Protein AF-A0A2S2Q8S8-F1 (afdb_monomer)

Mean predicted aligned error: 10.32 Å

Secondary structure (DSSP, 8-state):
---S-SS-HHHHHHHHH-S---TTTTSTTT-TTS---GGGGTT----STTTTTSTTSTT-HHHHHHHHHHHT-S-----HHHHHHHHTSGGGTT--GGG-EEEPTTS-EEEGGGTTTSSS---PPP-----TTS-HHHHHHHHHHHHHHHHHH-SPPPPS----------------------------TT--TT--TTT-S-S-SSS-TT-----PPPGGG-SHHHHHTTHHHHHHHHT--S--EEEEEESSHHHHHHHHHHHHHHHHTT-SSEEEEEE-SSHHHHHHHHHTTS-SEE---HHHHHHIIIII----------SSSSS---------TT-TT--GGG--

Radius of gyration: 32.97 Å; Cα contacts (8 Å, |Δi|>4): 374; chains: 1; bounding box: 65×46×123 Å

InterPro domains:
  IPR001156 Transferrin-like domain [PF00405] (14-160)
  IPR001156 Transferrin-like domain [PF00405] (248-338)
  IPR001156 Transferrin-like domain [PR00422] (277-295)
  IPR001156 Transferrin-like domain [PR00422] (295-309)
  IPR001156 Transferrin-like domain [PR00422] (327-339)
  IPR001156 Transferrin-like domain [PS51408] (1-233)
  IPR001156 Transferrin-like domain [PS51408] (246-348)
  IPR001156 Transferrin-like domain [SM00094] (1-243)

Solvent-accessible surface area (backbone atoms only — not comparable to full-atom values): 22059 Å² total; per-residue (Å²): 131,84,78,76,35,44,80,37,53,59,55,28,46,34,73,71,68,37,72,30,63,45,56,48,55,77,38,56,94,64,20,77,82,70,75,65,73,66,38,31,37,59,68,30,68,37,85,51,88,90,26,46,26,25,86,74,14,70,40,32,64,66,70,12,33,51,50,35,35,76,75,76,40,95,70,61,94,66,58,80,63,54,59,60,53,45,57,70,32,82,92,35,70,87,56,53,72,90,78,48,67,35,74,26,89,88,73,50,76,41,57,63,90,45,44,89,81,41,50,95,69,90,73,78,76,91,77,93,84,79,68,86,87,56,53,70,70,57,52,52,51,50,45,54,50,53,46,50,49,38,73,75,23,42,61,74,80,78,73,95,76,80,84,83,79,90,81,81,86,85,87,90,83,89,81,90,80,91,80,82,84,78,87,75,68,87,68,72,91,81,62,41,61,35,54,26,76,89,80,42,98,55,76,45,57,98,39,50,46,85,52,81,74,79,79,82,73,58,78,92,42,75,40,71,68,58,59,46,43,73,57,48,57,55,59,51,54,64,56,52,49,95,54,63,60,44,26,41,32,29,59,46,72,70,50,46,54,51,45,53,54,50,35,52,57,41,53,75,70,66,45,69,40,45,61,45,76,37,84,27,86,36,69,68,47,33,46,52,26,35,68,70,66,74,20,68,44,68,88,69,53,77,70,52,47,54,49,31,41,73,78,55,74,48,77,92,85,79,78,74,72,61,97,49,100,54,72,58,82,84,90,80,88,86,77,60,85,93,46,86,79,74,45,84,94,70,75,122

Foldseek 3Di:
DDQPDLLQLLQSVCVPPFAAQDAPCQPCVRCVVSPRDCSNQRLFDDPDPPQGSYCNTCLHDQLSQVVCCVPPDVDGDHDLVSVVVQCPAPVPVVDDQVNDWAQAPVRDIHGSVCCVVGDPDDFFDDDDDDDPPDDPVVLVVVLVVQQVCCVVAQDDDPDPDDDDDDDDDDDDDDDDDDDDDDDPDPPPPPHHPLDDVVPDSDAQPVHHNPDNGDDDDDPVCNDPCSSRPCVVVVVVVSSDDPAQEAEEEDQDPVVQVVQVVVLVVCVVSVDPNRYHYDHANDLVSVLVCCLVVVHVDYDDDPVSQVVSCPPRVDDDDDADCDPDPDRDDDDDDDDDPVDPPDDPVPPD

Organism: NCBI:txid143950

Structure (mmCIF, N/CA/C/O backbone):
data_AF-A0A2S2Q8S8-F1
#
_entry.id   AF-A0A2S2Q8S8-F1
#
loop_
_atom_site.group_PDB
_atom_site.id
_atom_site.type_symbol
_atom_site.label_atom_id
_atom_site.label_alt_id
_atom_site.label_comp_id
_atom_site.label_asym_id
_atom_site.label_entity_id
_atom_site.label_seq_id
_atom_site.pdbx_PDB_ins_code
_atom_site.Cartn_x
_atom_site.Cartn_y
_atom_site.Cartn_z
_atom_site.occupancy
_atom_site.B_iso_or_equiv
_atom_site.auth_seq_id
_atom_site.auth_comp_id
_atom_site.auth_asym_id
_atom_site.auth_atom_id
_atom_site.pdbx_PDB_model_num
ATOM 1 N N . MET A 1 1 ? -3.976 -16.610 -2.896 1.00 61.34 1 MET A N 1
ATOM 2 C CA . MET A 1 1 ? -4.466 -15.347 -3.485 1.00 61.34 1 MET A CA 1
ATOM 3 C C . MET A 1 1 ? -3.501 -14.971 -4.592 1.00 61.34 1 MET A C 1
ATOM 5 O O . MET A 1 1 ? -2.303 -15.014 -4.339 1.00 61.34 1 MET A O 1
ATOM 9 N N . ASN A 1 2 ? -3.988 -14.678 -5.797 1.00 71.44 2 ASN A N 1
ATOM 10 C CA . ASN A 1 2 ? -3.124 -14.161 -6.857 1.00 71.44 2 ASN A CA 1
ATOM 11 C C . ASN A 1 2 ? -2.807 -12.700 -6.527 1.00 71.44 2 ASN A C 1
ATOM 13 O O . ASN A 1 2 ? -3.727 -11.905 -6.345 1.00 71.44 2 ASN A O 1
ATOM 17 N N . ILE A 1 3 ? -1.526 -12.366 -6.391 1.00 76.62 3 ILE A N 1
ATOM 18 C CA . ILE A 1 3 ? -1.092 -10.979 -6.207 1.00 76.62 3 ILE A CA 1
ATOM 19 C C . ILE A 1 3 ? -1.143 -10.325 -7.587 1.00 76.62 3 ILE A C 1
ATOM 21 O O . ILE A 1 3 ? -0.371 -10.705 -8.463 1.00 76.62 3 ILE A O 1
ATOM 25 N N . PHE A 1 4 ? -2.083 -9.401 -7.787 1.00 77.62 4 PHE A N 1
ATOM 26 C CA . PHE A 1 4 ? -2.257 -8.704 -9.065 1.00 77.62 4 PHE A CA 1
ATOM 27 C C . PHE A 1 4 ? -1.185 -7.629 -9.258 1.00 77.62 4 PHE A C 1
ATOM 29 O O . PHE A 1 4 ? -0.585 -7.517 -10.320 1.00 77.62 4 PHE A O 1
ATOM 36 N N . ASP A 1 5 ? -0.916 -6.873 -8.196 1.00 81.31 5 ASP A N 1
ATOM 37 C CA . ASP A 1 5 ? 0.113 -5.844 -8.151 1.00 81.31 5 ASP A CA 1
ATOM 38 C C . ASP A 1 5 ? 0.723 -5.822 -6.745 1.00 81.31 5 ASP A C 1
ATOM 40 O O . ASP A 1 5 ? 0.057 -5.482 -5.761 1.00 81.31 5 ASP A O 1
ATOM 44 N N . CYS A 1 6 ? 1.989 -6.224 -6.638 1.00 85.56 6 CYS A N 1
ATOM 45 C CA . CYS A 1 6 ? 2.701 -6.266 -5.362 1.00 85.56 6 CYS A CA 1
ATOM 46 C C . CYS A 1 6 ? 3.174 -4.872 -4.904 1.00 85.56 6 CYS A C 1
ATOM 48 O O . CYS A 1 6 ? 3.378 -4.657 -3.709 1.00 85.56 6 CYS A O 1
ATOM 50 N N . ASN A 1 7 ? 3.280 -3.907 -5.828 1.00 84.75 7 ASN A N 1
ATOM 51 C CA . ASN A 1 7 ? 3.529 -2.500 -5.515 1.00 84.75 7 ASN A CA 1
ATOM 52 C C . ASN A 1 7 ? 2.244 -1.778 -5.090 1.00 84.75 7 ASN A C 1
ATOM 54 O O . ASN A 1 7 ? 2.304 -0.740 -4.429 1.00 84.75 7 ASN A O 1
ATOM 58 N N . ASN A 1 8 ? 1.079 -2.345 -5.413 1.00 86.44 8 ASN A N 1
ATOM 59 C CA . ASN A 1 8 ? -0.220 -1.775 -5.090 1.00 86.44 8 ASN A CA 1
ATOM 60 C C . ASN A 1 8 ? -1.196 -2.818 -4.515 1.00 86.44 8 ASN A C 1
ATOM 62 O O . ASN A 1 8 ? -2.079 -3.364 -5.183 1.00 86.44 8 ASN A O 1
ATOM 66 N N . HIS A 1 9 ? -1.078 -3.044 -3.206 1.00 86.31 9 HIS A N 1
ATOM 67 C CA . HIS A 1 9 ? -1.977 -3.923 -2.454 1.00 86.31 9 HIS A CA 1
ATOM 68 C C . HIS A 1 9 ? -3.457 -3.500 -2.533 1.00 86.31 9 HIS A C 1
ATOM 70 O O . HIS A 1 9 ? -4.335 -4.354 -2.406 1.00 86.31 9 HIS A O 1
ATOM 76 N N . VAL A 1 10 ? -3.758 -2.218 -2.778 1.00 89.75 10 VAL A N 1
ATOM 77 C CA . VAL A 1 10 ? -5.138 -1.733 -2.945 1.00 89.75 10 VAL A CA 1
ATOM 78 C C . VAL A 1 10 ? -5.736 -2.271 -4.243 1.00 89.75 10 VAL A C 1
ATOM 80 O O . VAL A 1 10 ? -6.829 -2.829 -4.202 1.00 89.75 10 VAL A O 1
ATOM 83 N N . LYS A 1 11 ? -5.003 -2.224 -5.364 1.00 88.81 11 LYS A N 1
ATOM 84 C CA . LYS A 1 11 ? -5.421 -2.871 -6.623 1.00 88.81 11 LYS A CA 1
ATOM 85 C C . LYS A 1 11 ? -5.627 -4.371 -6.462 1.00 88.81 11 LYS A C 1
ATOM 87 O O . LYS A 1 11 ? -6.659 -4.895 -6.865 1.00 88.81 11 LYS A O 1
ATOM 92 N N . THR A 1 12 ? -4.698 -5.055 -5.797 1.00 88.75 12 THR A N 1
ATOM 93 C CA . THR A 1 12 ? -4.856 -6.489 -5.501 1.00 88.75 12 THR A CA 1
ATOM 94 C C . THR A 1 12 ? -6.119 -6.768 -4.670 1.00 88.75 12 THR A C 1
ATOM 96 O O . THR A 1 12 ? -6.813 -7.756 -4.903 1.00 88.75 12 THR A O 1
ATOM 99 N N . THR A 1 13 ? -6.461 -5.879 -3.733 1.00 91.00 13 THR A N 1
ATOM 100 C CA . THR A 1 13 ? -7.683 -5.981 -2.916 1.00 91.00 13 THR A CA 1
ATOM 101 C C . THR A 1 13 ? -8.947 -5.722 -3.745 1.00 91.00 13 THR A C 1
ATOM 103 O O . THR A 1 13 ? -9.921 -6.461 -3.598 1.00 91.00 13 THR A O 1
ATOM 106 N N . ILE A 1 14 ? -8.922 -4.727 -4.644 1.00 91.81 14 ILE A N 1
ATOM 107 C CA . ILE A 1 14 ? -10.004 -4.427 -5.600 1.00 91.81 14 ILE A CA 1
ATOM 108 C C . ILE A 1 14 ? -10.335 -5.659 -6.442 1.00 91.81 14 ILE A C 1
ATOM 110 O O . ILE A 1 14 ? -11.505 -6.012 -6.577 1.00 91.81 14 ILE A O 1
ATOM 114 N N . GLU A 1 15 ? -9.317 -6.321 -6.990 1.00 91.06 15 GLU A N 1
ATOM 115 C CA . GLU A 1 15 ? -9.524 -7.480 -7.861 1.00 91.06 15 GLU A CA 1
ATOM 116 C C . GLU A 1 15 ? -10.051 -8.703 -7.111 1.00 91.06 15 GLU A C 1
ATOM 118 O O . GLU A 1 15 ? -10.809 -9.491 -7.671 1.00 91.06 15 GLU A O 1
ATOM 123 N N . PHE A 1 16 ? -9.701 -8.853 -5.832 1.00 91.56 16 PHE A N 1
ATOM 124 C CA . PHE A 1 16 ? -10.157 -9.988 -5.037 1.00 91.56 16 PHE A CA 1
ATOM 125 C C . PHE A 1 16 ? -11.589 -9.831 -4.514 1.00 91.56 16 PHE A C 1
ATOM 127 O O . PHE A 1 16 ? -12.391 -10.750 -4.659 1.00 91.56 16 PHE A O 1
ATOM 134 N N . PHE A 1 17 ? -11.913 -8.694 -3.888 1.00 92.81 17 PHE A N 1
ATOM 135 C CA . PHE A 1 17 ? -13.223 -8.487 -3.256 1.00 92.81 17 PHE A CA 1
ATOM 136 C C . PHE A 1 17 ? -14.251 -7.840 -4.187 1.00 92.81 17 PHE A C 1
ATOM 138 O O . PHE A 1 17 ? -15.453 -8.008 -3.996 1.00 92.81 17 PHE A O 1
ATOM 145 N N . GLY A 1 18 ? -13.806 -7.098 -5.201 1.00 91.88 18 GLY A N 1
ATOM 146 C CA . GLY A 1 18 ? -14.690 -6.319 -6.055 1.00 91.88 18 GLY A CA 1
ATOM 147 C C . GLY A 1 18 ? -15.318 -5.122 -5.325 1.00 91.88 18 GLY A C 1
ATOM 148 O O . GLY A 1 18 ? -14.601 -4.388 -4.640 1.00 91.88 18 GLY A O 1
ATOM 149 N N . PRO A 1 19 ? -16.625 -4.845 -5.516 1.00 95.56 19 PRO A N 1
ATOM 150 C CA . PRO A 1 19 ? -17.316 -3.765 -4.813 1.00 95.56 19 PRO A CA 1
ATOM 151 C C . PRO A 1 19 ? -17.206 -3.923 -3.293 1.00 95.56 19 PRO A C 1
ATOM 153 O O . PRO A 1 19 ? -17.582 -4.947 -2.733 1.00 95.56 19 PRO A O 1
ATOM 156 N N . SER A 1 20 ? -16.677 -2.916 -2.604 1.00 97.44 20 SER A N 1
ATOM 157 C CA . SER A 1 20 ? -16.486 -2.948 -1.146 1.00 97.44 20 SER A CA 1
ATOM 158 C C . SER A 1 20 ? -16.609 -1.549 -0.539 1.00 97.44 20 SER A C 1
ATOM 160 O O . SER A 1 20 ? -16.825 -0.570 -1.262 1.00 97.44 20 SER A O 1
ATOM 162 N N . CYS A 1 21 ? -16.542 -1.469 0.793 1.00 97.75 21 CYS A N 1
ATOM 163 C CA . CYS A 1 21 ? -16.331 -0.216 1.508 1.00 97.75 21 CYS A CA 1
ATOM 164 C C . CYS A 1 21 ? -15.060 -0.310 2.358 1.00 97.75 21 CYS A C 1
ATOM 166 O O . CYS A 1 21 ? -15.084 -0.750 3.504 1.00 97.75 21 CYS A O 1
ATOM 168 N N . ALA A 1 22 ? -13.939 0.106 1.777 1.00 96.50 22 ALA A N 1
ATOM 169 C CA . ALA A 1 22 ? -12.685 0.359 2.462 1.00 96.50 22 ALA A CA 1
ATOM 170 C C . ALA A 1 22 ? -12.485 1.876 2.524 1.00 96.50 22 ALA A C 1
ATOM 172 O O . ALA A 1 22 ? -11.907 2.496 1.626 1.00 96.50 22 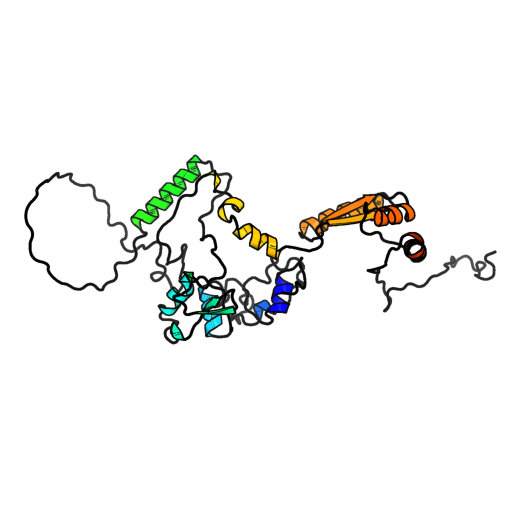ALA A O 1
ATOM 173 N N . VAL A 1 23 ? -13.019 2.477 3.586 1.00 96.50 23 VAL A N 1
ATOM 174 C CA . VAL A 1 23 ? -12.907 3.913 3.846 1.00 96.50 23 VAL A CA 1
ATOM 175 C C . VAL A 1 23 ? -11.441 4.357 3.794 1.00 96.50 23 VAL A C 1
ATOM 177 O O . VAL A 1 23 ? -10.555 3.674 4.305 1.00 96.50 23 VAL A O 1
ATOM 180 N N . ASN A 1 24 ? -11.195 5.522 3.190 1.00 94.81 24 ASN A N 1
ATOM 181 C CA . ASN A 1 24 ? -9.881 6.128 2.966 1.00 94.81 24 ASN A CA 1
ATOM 182 C C . ASN A 1 24 ? -8.966 5.389 1.967 1.00 94.81 24 ASN A C 1
ATOM 184 O O . ASN A 1 24 ? -7.805 5.775 1.823 1.00 94.81 24 ASN A O 1
ATOM 188 N N . SER A 1 25 ? -9.460 4.378 1.243 1.00 93.06 25 SER A N 1
ATOM 189 C CA . SER A 1 25 ? -8.668 3.637 0.240 1.00 93.06 25 SER A CA 1
ATOM 190 C C . SER A 1 25 ? -8.166 4.497 -0.929 1.00 93.06 25 SER A C 1
ATOM 192 O O . SER A 1 25 ? -7.160 4.155 -1.547 1.00 93.06 25 SER A O 1
ATOM 194 N N . LEU A 1 26 ? -8.823 5.629 -1.201 1.00 90.38 26 LEU A N 1
ATOM 195 C CA . LEU A 1 26 ? -8.453 6.569 -2.265 1.00 90.38 26 LEU A CA 1
ATOM 196 C C . LEU A 1 26 ? -7.549 7.723 -1.805 1.00 90.38 26 LEU A C 1
ATOM 198 O O . LEU A 1 26 ? -7.203 8.565 -2.627 1.00 90.38 26 LEU A O 1
ATOM 202 N N . LEU A 1 27 ? -7.160 7.793 -0.524 1.00 90.88 27 LEU A N 1
ATOM 203 C CA . LEU A 1 27 ? -6.203 8.813 -0.074 1.00 90.88 27 LEU A CA 1
ATOM 204 C C . LEU A 1 27 ? -4.852 8.627 -0.774 1.00 90.88 27 LEU A C 1
ATOM 206 O O . LEU A 1 27 ? -4.403 7.493 -0.915 1.00 90.88 27 LEU A O 1
ATOM 210 N N . ASP A 1 28 ? -4.145 9.721 -1.071 1.00 87.00 28 ASP A N 1
ATOM 211 C CA . ASP A 1 28 ? -2.825 9.718 -1.735 1.00 87.00 28 ASP A CA 1
ATOM 212 C C . ASP A 1 28 ? -1.820 8.750 -1.092 1.00 87.00 28 ASP A C 1
ATOM 214 O O . ASP A 1 28 ? -1.014 8.118 -1.766 1.00 87.00 28 ASP A O 1
ATOM 218 N N . LYS A 1 29 ? -1.901 8.564 0.231 1.00 84.69 29 LYS A N 1
ATOM 219 C CA . LYS A 1 29 ? -1.080 7.592 0.971 1.00 84.69 29 LYS A CA 1
ATOM 220 C C . LYS A 1 29 ? -1.233 6.150 0.457 1.00 84.69 29 LYS A C 1
ATOM 222 O O . LYS A 1 29 ? -0.287 5.371 0.545 1.00 84.69 29 LYS A O 1
ATOM 227 N N . TYR A 1 30 ? -2.430 5.786 0.010 1.00 85.00 30 TYR A N 1
ATOM 228 C CA . TYR A 1 30 ? -2.805 4.458 -0.484 1.00 85.00 30 TYR A CA 1
ATOM 229 C C . TYR A 1 30 ? -3.022 4.437 -2.005 1.00 85.00 30 TYR A C 1
ATOM 231 O O . TYR A 1 30 ? -3.076 3.360 -2.594 1.00 85.00 30 TYR A O 1
ATOM 239 N N . ASN A 1 31 ? -3.102 5.611 -2.634 1.00 86.88 31 ASN A N 1
ATOM 240 C CA . ASN A 1 31 ? -3.256 5.817 -4.069 1.00 86.88 31 ASN A CA 1
ATOM 241 C C . ASN A 1 31 ? -2.231 6.842 -4.610 1.00 86.88 31 ASN A C 1
ATOM 243 O O . ASN A 1 31 ? -2.628 7.861 -5.174 1.00 86.88 31 ASN A O 1
ATOM 247 N N . PRO A 1 32 ? -0.913 6.623 -4.432 1.00 80.94 32 PRO A N 1
ATOM 248 C CA . PRO A 1 32 ? 0.103 7.630 -4.758 1.00 80.94 32 PRO A CA 1
ATOM 249 C C . PRO A 1 32 ? 0.175 7.960 -6.254 1.00 80.94 32 PRO A C 1
ATOM 251 O O . PRO A 1 32 ? 0.542 9.073 -6.620 1.00 80.94 32 PRO A O 1
ATOM 254 N N . MET A 1 33 ? -0.194 7.006 -7.114 1.00 81.75 33 MET A N 1
ATOM 255 C CA . MET A 1 33 ? -0.230 7.178 -8.570 1.00 81.75 33 MET A CA 1
ATOM 256 C C . MET A 1 33 ? -1.581 7.702 -9.076 1.00 81.75 33 MET A C 1
ATOM 258 O O . MET A 1 33 ? -1.709 8.012 -10.256 1.00 81.75 33 MET A O 1
ATOM 262 N N . GLY A 1 34 ? -2.592 7.802 -8.206 1.00 85.81 34 GLY A N 1
ATOM 263 C CA . GLY A 1 34 ? -3.936 8.241 -8.586 1.00 85.81 34 GLY A CA 1
ATOM 264 C C . GLY A 1 34 ? -4.704 7.251 -9.470 1.00 85.81 34 GLY A C 1
ATOM 265 O O . GLY A 1 34 ? -5.735 7.619 -10.023 1.00 85.81 34 GLY A O 1
ATOM 266 N N . ASP A 1 35 ? -4.228 6.015 -9.615 1.00 87.44 35 ASP A N 1
ATOM 267 C CA . ASP A 1 35 ? -4.719 5.032 -10.585 1.00 87.44 35 ASP A CA 1
ATOM 268 C C . ASP A 1 35 ? -5.530 3.881 -9.961 1.00 87.44 35 ASP A C 1
ATOM 270 O O . ASP A 1 35 ? -5.957 2.960 -10.664 1.00 87.44 35 ASP A O 1
ATOM 274 N N . ASN A 1 36 ? -5.777 3.919 -8.648 1.00 89.81 36 ASN A N 1
ATOM 275 C CA . ASN A 1 36 ? -6.717 3.005 -8.004 1.00 89.81 36 ASN A CA 1
ATOM 276 C C . ASN A 1 36 ? -8.154 3.298 -8.449 1.00 89.81 36 ASN A C 1
ATOM 278 O O . ASN A 1 36 ? -8.627 4.432 -8.376 1.00 89.81 36 ASN A O 1
ATOM 282 N N . SER A 1 37 ? -8.880 2.244 -8.825 1.00 92.44 37 SER A N 1
ATOM 283 C CA . SER A 1 37 ? -10.326 2.311 -9.053 1.00 92.44 37 SER A CA 1
ATOM 284 C C . SER A 1 37 ? -11.092 2.573 -7.747 1.00 92.44 37 SER A C 1
ATOM 286 O O . SER A 1 37 ? -10.685 2.158 -6.662 1.00 92.44 37 SER A O 1
ATOM 288 N N . ASP A 1 38 ? -12.264 3.196 -7.859 1.00 93.06 38 ASP A N 1
ATOM 289 C CA . ASP A 1 38 ? -13.208 3.463 -6.771 1.00 93.06 38 ASP A CA 1
ATOM 290 C C . ASP A 1 38 ? -14.052 2.240 -6.347 1.00 93.06 38 ASP A C 1
ATOM 292 O O . ASP A 1 38 ? -14.970 2.364 -5.530 1.00 93.06 38 ASP A O 1
ATOM 296 N N . ARG A 1 39 ? -13.749 1.034 -6.848 1.00 95.75 39 ARG A N 1
ATOM 297 C CA . ARG A 1 39 ? -14.469 -0.209 -6.499 1.00 95.75 39 ARG A CA 1
ATOM 298 C C . ARG A 1 39 ? -14.506 -0.487 -4.992 1.00 95.75 39 ARG A C 1
ATOM 300 O O . ARG A 1 39 ? -15.546 -0.890 -4.472 1.00 95.75 39 ARG A O 1
ATOM 307 N N . LEU A 1 40 ? -13.437 -0.168 -4.259 1.00 95.88 40 LEU A N 1
ATOM 308 C CA . LEU A 1 40 ? -13.421 -0.267 -2.790 1.00 95.88 40 LEU A CA 1
ATOM 309 C C . LEU A 1 40 ? -14.233 0.815 -2.073 1.00 95.88 40 LEU A C 1
ATOM 311 O O . LEU A 1 40 ? -14.334 0.787 -0.854 1.00 95.88 40 LEU A O 1
ATOM 315 N N . CYS A 1 41 ? -14.810 1.763 -2.795 1.00 96.12 41 CYS A N 1
ATOM 316 C CA . CYS A 1 41 ? -15.689 2.792 -2.259 1.00 96.12 41 CYS A CA 1
ATOM 317 C C . CYS A 1 41 ? -17.136 2.613 -2.729 1.00 96.12 41 CYS A C 1
ATOM 319 O O . CYS A 1 41 ? -17.997 3.432 -2.406 1.00 96.12 41 CYS A O 1
ATOM 321 N N . THR A 1 42 ? -17.426 1.572 -3.515 1.00 96.31 42 THR A N 1
ATOM 322 C CA . THR A 1 42 ? -18.709 1.424 -4.209 1.00 96.31 42 THR A CA 1
ATOM 323 C C . THR A 1 42 ? -19.872 1.299 -3.233 1.00 96.31 42 THR A C 1
ATOM 325 O O . THR A 1 42 ? -20.834 2.063 -3.362 1.00 96.31 42 THR A O 1
ATOM 328 N N . ILE A 1 43 ? -19.757 0.410 -2.238 1.00 97.12 43 ILE A N 1
ATOM 329 C CA . ILE A 1 43 ? -20.836 0.127 -1.275 1.00 97.12 43 ILE A CA 1
ATOM 330 C C . ILE A 1 43 ? -20.758 0.984 -0.003 1.00 97.12 43 ILE A C 1
ATOM 332 O O . ILE A 1 43 ? -21.501 0.740 0.939 1.00 97.12 43 ILE A O 1
ATOM 336 N N . CYS A 1 44 ? -19.876 1.989 0.048 1.00 97.75 44 CYS A N 1
ATOM 337 C CA . CYS A 1 44 ? -19.888 2.954 1.148 1.00 97.75 44 CYS A CA 1
ATOM 338 C C . CYS A 1 44 ? -21.184 3.781 1.155 1.00 97.75 44 CYS A C 1
ATOM 340 O O . CYS A 1 44 ? -21.756 4.068 0.097 1.00 97.75 44 CYS A O 1
ATOM 342 N N . ALA A 1 45 ? -21.641 4.168 2.346 1.00 97.06 45 ALA A N 1
ATOM 343 C CA . ALA A 1 45 ? -23.008 4.631 2.557 1.00 97.06 45 ALA A CA 1
ATOM 344 C C . ALA A 1 45 ? -23.247 6.083 2.130 1.00 97.06 45 ALA A C 1
ATOM 346 O O . ALA A 1 45 ? -24.362 6.426 1.718 1.00 97.06 45 ALA A O 1
ATOM 347 N N . SER A 1 46 ? -22.246 6.963 2.263 1.00 95.50 46 SER A N 1
ATOM 348 C CA . SER A 1 46 ? -22.501 8.392 2.081 1.00 95.50 46 SER A CA 1
ATOM 349 C C . SER A 1 46 ? -22.815 8.728 0.625 1.00 95.50 46 SER A C 1
ATOM 351 O O . SER A 1 46 ? -22.114 8.343 -0.310 1.00 95.50 46 SER A O 1
ATOM 353 N N . LYS A 1 47 ? -23.882 9.507 0.439 1.00 93.62 47 LYS A N 1
ATOM 354 C CA . LYS A 1 47 ? -24.274 10.094 -0.852 1.00 93.62 47 LYS A CA 1
ATOM 355 C C . LYS A 1 47 ? -23.864 11.562 -0.963 1.00 93.62 47 LYS A C 1
ATOM 357 O O . LYS A 1 47 ? -24.107 12.194 -1.988 1.00 93.62 47 LYS A O 1
ATOM 362 N N . VAL A 1 48 ? -23.279 12.119 0.098 1.00 93.94 48 VAL A N 1
ATOM 363 C CA . VAL A 1 48 ? -22.844 13.513 0.138 1.00 93.94 48 VAL A CA 1
ATOM 364 C C . VAL A 1 48 ? -21.500 13.628 -0.576 1.00 93.94 48 VAL A C 1
ATOM 366 O O . VAL A 1 48 ? -20.564 12.870 -0.304 1.00 93.94 48 VAL A O 1
ATOM 369 N N . SER A 1 49 ? -21.405 14.595 -1.491 1.00 89.81 49 SER A N 1
ATOM 370 C CA . SER A 1 49 ? -20.168 14.874 -2.223 1.00 89.81 49 SER A CA 1
ATOM 371 C C . SER A 1 49 ? -19.014 15.147 -1.253 1.00 89.81 49 SER A C 1
ATOM 373 O O . SER A 1 49 ? -19.163 15.917 -0.305 1.00 89.81 49 SER A O 1
ATOM 375 N N . GLY A 1 50 ? -17.877 14.482 -1.464 1.00 88.94 50 GLY A N 1
ATOM 376 C CA . GLY A 1 50 ? -16.685 14.593 -0.614 1.00 88.94 50 GLY A CA 1
ATOM 377 C C . GLY A 1 50 ? -16.730 13.823 0.715 1.00 88.94 50 GLY A C 1
ATOM 378 O O . GLY A 1 50 ? -15.718 13.777 1.407 1.00 88.94 50 GLY A O 1
ATOM 379 N N . GLN A 1 51 ? -17.853 13.195 1.084 1.00 94.69 51 GLN A N 1
ATOM 380 C CA . GLN A 1 51 ? -17.939 12.362 2.296 1.00 94.69 51 GLN A CA 1
ATOM 381 C C . GLN A 1 51 ? -17.873 10.864 2.003 1.00 94.69 51 GLN A C 1
ATOM 383 O O . GLN A 1 51 ? -17.454 10.094 2.865 1.00 94.69 51 GLN A O 1
ATOM 388 N N . LYS A 1 52 ? -18.281 10.442 0.801 1.00 95.25 52 LYS A N 1
ATOM 389 C CA . LYS A 1 52 ? -18.253 9.029 0.421 1.00 95.25 52 LYS A CA 1
ATOM 390 C C . LYS A 1 52 ? -16.842 8.468 0.532 1.00 95.25 52 LYS A C 1
ATOM 392 O O . LYS A 1 52 ? -15.910 9.031 -0.035 1.00 95.25 52 LYS A O 1
ATOM 397 N N . CYS A 1 53 ? -16.711 7.339 1.229 1.00 95.38 53 CYS A N 1
ATOM 398 C CA . CYS A 1 53 ? -15.438 6.638 1.406 1.00 95.38 53 CYS A CA 1
ATOM 399 C C . CYS A 1 53 ? -14.351 7.458 2.130 1.00 95.38 53 CYS A C 1
ATOM 401 O O . CYS A 1 53 ? -13.161 7.170 1.995 1.00 95.38 53 CYS A O 1
ATOM 403 N N . THR A 1 54 ? -14.736 8.466 2.916 1.00 95.69 54 THR A N 1
ATOM 404 C CA . THR A 1 54 ? -13.827 9.203 3.808 1.00 95.69 54 THR A CA 1
ATOM 405 C C . THR A 1 54 ? -14.122 8.865 5.265 1.00 95.69 54 THR A C 1
ATOM 407 O O . THR A 1 54 ? -15.072 8.148 5.568 1.00 95.69 54 THR A O 1
ATOM 410 N N . SER A 1 55 ? -13.340 9.398 6.204 1.00 94.50 55 SER A N 1
ATOM 411 C CA . SER A 1 55 ? -13.619 9.253 7.640 1.00 94.50 55 SER A CA 1
ATOM 412 C C . SER A 1 55 ? -14.983 9.804 8.081 1.00 94.50 55 SER A C 1
ATOM 414 O O . SER A 1 55 ? -15.395 9.536 9.204 1.00 94.50 55 SER A O 1
ATOM 416 N N . SER A 1 56 ? -15.669 10.575 7.229 1.00 95.06 56 SER A N 1
ATOM 417 C CA . SER A 1 56 ? -17.037 11.058 7.467 1.00 95.06 56 SER A CA 1
ATOM 418 C C . SER A 1 56 ? -18.116 10.128 6.902 1.00 95.06 56 SER A C 1
ATOM 420 O O . SER A 1 56 ? -19.302 10.422 7.041 1.00 95.06 56 SER A O 1
ATOM 422 N N . ASP A 1 57 ? -17.736 9.040 6.228 1.00 97.00 57 ASP A N 1
ATOM 423 C CA . ASP A 1 57 ? -18.691 8.057 5.730 1.00 97.00 57 ASP A CA 1
ATOM 424 C C . ASP A 1 57 ? -19.360 7.322 6.908 1.00 97.00 57 ASP A C 1
ATOM 426 O O . ASP A 1 57 ? -18.663 6.932 7.846 1.00 97.00 57 ASP A O 1
ATOM 430 N N . PRO A 1 58 ? -20.684 7.078 6.880 1.00 95.50 58 PRO A N 1
ATOM 431 C CA . PRO A 1 58 ? -21.365 6.318 7.929 1.00 95.50 58 PRO A CA 1
ATOM 432 C C . PRO A 1 58 ? -20.808 4.906 8.162 1.00 95.50 58 PRO A C 1
ATOM 434 O O . PRO A 1 58 ? -21.035 4.342 9.231 1.00 95.50 58 PRO A O 1
ATOM 437 N N . TYR A 1 59 ? -20.098 4.330 7.185 1.00 96.94 59 TYR A N 1
ATOM 438 C CA . TYR A 1 59 ? -19.426 3.035 7.319 1.00 96.94 59 TYR A CA 1
ATOM 439 C C . TYR A 1 59 ? -17.958 3.135 7.774 1.00 96.94 59 TYR A C 1
ATOM 441 O O . TYR A 1 59 ? -17.234 2.141 7.751 1.00 96.94 59 TYR A O 1
ATOM 449 N N . ALA A 1 60 ? -17.495 4.308 8.215 1.00 95.69 60 ALA A N 1
ATOM 450 C CA . ALA A 1 60 ? -16.151 4.484 8.756 1.00 95.69 60 ALA A CA 1
ATOM 451 C C . ALA A 1 60 ? -15.995 3.897 10.172 1.00 95.69 60 ALA A C 1
ATOM 453 O O . ALA A 1 60 ? -16.870 4.022 11.028 1.00 95.69 60 ALA A O 1
ATOM 454 N N . GLY A 1 61 ? -14.823 3.311 10.437 1.00 93.69 61 GLY A N 1
ATOM 455 C CA . GLY A 1 61 ? -14.482 2.720 11.735 1.00 93.69 61 GLY A CA 1
ATOM 456 C C . GLY A 1 61 ? -15.155 1.369 11.997 1.00 93.69 61 GLY A C 1
ATOM 457 O O . GLY A 1 61 ? -15.877 0.844 11.155 1.00 93.69 61 GLY A O 1
ATOM 458 N N . ASP A 1 62 ? -14.902 0.799 13.177 1.00 92.88 62 ASP A N 1
ATOM 459 C CA . ASP A 1 62 ? -15.396 -0.538 13.537 1.00 92.88 62 ASP A CA 1
ATOM 460 C C . ASP A 1 62 ? -16.940 -0.580 13.637 1.00 92.88 62 ASP A C 1
ATOM 462 O O . ASP A 1 62 ? -17.571 -1.507 13.133 1.00 92.88 62 ASP A O 1
ATOM 466 N N . GLU A 1 63 ? -17.568 0.452 14.217 1.00 92.50 63 GLU A N 1
ATOM 467 C CA . GLU A 1 63 ? -19.037 0.590 14.269 1.00 92.50 63 GLU A CA 1
ATOM 468 C C . GLU A 1 63 ? -19.640 0.689 12.859 1.00 92.50 63 GLU A C 1
ATOM 470 O O . GLU A 1 63 ? -20.600 -0.010 12.529 1.00 92.50 63 GLU A O 1
ATOM 475 N N . GLY A 1 64 ? -19.066 1.544 12.010 1.00 94.81 64 GLY A N 1
ATOM 476 C CA . GLY A 1 64 ? -19.537 1.739 10.645 1.00 94.81 64 GLY A CA 1
ATOM 477 C C . GLY A 1 64 ? -19.373 0.486 9.784 1.00 94.81 64 GLY A C 1
ATOM 478 O O . GLY A 1 64 ? -20.270 0.147 9.014 1.00 94.81 64 GLY A O 1
ATOM 479 N N . ALA A 1 65 ? -18.277 -0.253 9.949 1.00 96.94 65 ALA A N 1
ATOM 480 C CA . ALA A 1 65 ? -18.068 -1.519 9.259 1.00 96.94 65 ALA A CA 1
ATOM 481 C C . ALA A 1 65 ? -19.046 -2.611 9.736 1.00 96.94 65 ALA A C 1
ATOM 483 O O . ALA A 1 65 ? -19.540 -3.379 8.912 1.00 96.94 65 ALA A O 1
ATOM 484 N N . PHE A 1 66 ? -19.406 -2.648 11.027 1.00 95.81 66 PHE A N 1
ATOM 485 C CA . PHE A 1 66 ? -20.494 -3.510 11.505 1.00 95.81 66 PHE A CA 1
ATOM 486 C C . PHE A 1 66 ? -21.836 -3.108 10.888 1.00 95.81 66 PHE A C 1
ATOM 488 O O . PHE A 1 66 ? -22.568 -3.958 10.391 1.00 95.81 66 PHE A O 1
ATOM 495 N N . ARG A 1 67 ? -22.143 -1.809 10.836 1.00 95.44 67 ARG A N 1
ATOM 496 C CA . ARG A 1 67 ? -23.345 -1.305 10.159 1.00 95.44 67 ARG A CA 1
ATOM 497 C C . ARG A 1 67 ? -23.380 -1.712 8.682 1.00 95.44 67 ARG A C 1
ATOM 499 O O . ARG A 1 67 ? -24.420 -2.159 8.209 1.00 95.44 67 ARG A O 1
ATOM 506 N N . CYS A 1 68 ? -22.247 -1.620 7.984 1.00 97.38 68 CYS A N 1
ATOM 507 C CA . CYS A 1 68 ? -22.098 -2.066 6.600 1.00 97.38 68 CYS A CA 1
ATOM 508 C C . CYS A 1 68 ? -22.475 -3.544 6.435 1.00 97.38 68 CYS A C 1
ATOM 510 O O . CYS A 1 68 ? -23.246 -3.854 5.533 1.00 97.38 68 CYS A O 1
ATOM 512 N N . LEU A 1 69 ? -22.009 -4.431 7.325 1.00 97.06 69 LEU A N 1
ATOM 513 C CA . LEU A 1 69 ? -22.369 -5.858 7.323 1.00 97.06 69 LEU A CA 1
ATOM 514 C C . LEU A 1 69 ? -23.879 -6.088 7.461 1.00 97.06 69 LEU A C 1
ATOM 516 O O . LEU A 1 69 ? -24.435 -6.972 6.823 1.00 97.06 69 LEU A O 1
ATOM 520 N N . ILE A 1 70 ? -24.551 -5.310 8.309 1.00 95.31 70 ILE A N 1
ATOM 521 C CA . ILE A 1 70 ? -25.992 -5.481 8.537 1.00 95.31 70 ILE A CA 1
ATOM 522 C C . ILE A 1 70 ? -26.823 -4.938 7.369 1.00 95.31 70 ILE A C 1
ATOM 524 O O . ILE A 1 70 ? -27.890 -5.469 7.067 1.00 95.31 70 ILE A O 1
ATOM 528 N N . GLU A 1 71 ? -26.370 -3.857 6.736 1.00 94.75 71 GLU A N 1
ATOM 529 C CA . GLU A 1 71 ? -27.166 -3.125 5.751 1.00 94.75 71 GLU A CA 1
ATOM 530 C C . GLU A 1 71 ? -26.877 -3.517 4.295 1.00 94.75 71 GLU A C 1
ATOM 532 O O . GLU A 1 71 ? -27.803 -3.504 3.483 1.00 94.75 71 GLU A O 1
ATOM 537 N N . THR A 1 72 ? -25.620 -3.815 3.943 1.00 95.38 72 THR A N 1
ATOM 538 C CA . THR A 1 72 ? -25.190 -3.905 2.534 1.00 95.38 72 THR A CA 1
ATOM 539 C C . THR A 1 72 ? -24.173 -5.013 2.240 1.00 95.38 72 THR A C 1
ATOM 541 O O . THR A 1 72 ? -24.300 -5.683 1.220 1.00 95.38 72 THR A O 1
ATOM 544 N N . GLY A 1 73 ? -23.126 -5.159 3.054 1.00 95.12 73 GLY A N 1
ATOM 545 C CA . GLY A 1 73 ? -21.997 -6.054 2.787 1.00 95.12 73 GLY A CA 1
ATOM 546 C C . GLY A 1 73 ? -22.188 -7.465 3.341 1.00 95.12 73 GLY A C 1
ATOM 547 O O . GLY A 1 73 ? -22.888 -7.661 4.324 1.00 95.12 73 GLY A O 1
ATOM 548 N N . ASP A 1 74 ? -21.499 -8.445 2.754 1.00 95.00 74 ASP A N 1
ATOM 549 C CA . ASP A 1 74 ? -21.592 -9.852 3.180 1.00 95.00 74 ASP A CA 1
ATOM 550 C C . ASP A 1 74 ? -20.632 -10.214 4.328 1.00 95.00 74 ASP A C 1
ATOM 552 O O . ASP A 1 74 ? -20.832 -11.194 5.046 1.00 95.00 74 ASP A O 1
ATOM 556 N N . ILE A 1 75 ? -19.535 -9.461 4.467 1.00 96.00 75 ILE A N 1
ATOM 557 C CA . ILE A 1 75 ? -18.449 -9.708 5.424 1.00 96.00 75 ILE A CA 1
ATOM 558 C C . ILE A 1 75 ? -17.955 -8.361 5.962 1.00 96.00 75 ILE A C 1
ATOM 560 O O . ILE A 1 75 ? -17.775 -7.414 5.196 1.00 96.00 75 ILE A O 1
ATOM 564 N N . ALA A 1 76 ? -17.664 -8.290 7.264 1.00 97.12 76 ALA A N 1
ATOM 565 C CA . ALA A 1 76 ? -16.922 -7.184 7.866 1.00 97.12 76 ALA A CA 1
ATOM 566 C C . ALA A 1 76 ? -15.731 -7.688 8.685 1.00 97.12 76 ALA A C 1
ATOM 568 O O . ALA A 1 76 ? -15.822 -8.670 9.422 1.00 97.12 76 ALA A O 1
ATOM 569 N N . PHE A 1 77 ? -14.609 -6.979 8.569 1.00 95.88 77 PHE A N 1
ATOM 570 C CA . PHE A 1 77 ? -13.388 -7.247 9.324 1.00 95.88 77 PHE A CA 1
ATOM 571 C C . PHE A 1 77 ? -13.361 -6.350 10.560 1.00 95.88 77 PHE A C 1
ATOM 573 O O . PHE A 1 77 ? -13.124 -5.151 10.447 1.00 95.88 77 PHE A O 1
ATOM 580 N N . LEU A 1 78 ? -13.638 -6.931 11.729 1.00 94.75 78 LEU A N 1
ATOM 581 C CA . LEU A 1 78 ? -13.877 -6.203 12.978 1.00 94.75 78 LEU A CA 1
ATOM 582 C C . LEU A 1 78 ? -13.093 -6.798 14.147 1.00 94.75 78 LEU A C 1
ATOM 584 O O . LEU A 1 78 ? -12.628 -7.940 14.106 1.00 94.75 78 LEU A O 1
ATOM 588 N N . ARG A 1 79 ? -13.023 -6.046 15.248 1.00 93.88 79 ARG A N 1
ATOM 589 C CA . ARG A 1 79 ? -12.598 -6.581 16.546 1.00 93.88 79 ARG A CA 1
ATOM 590 C C . ARG A 1 79 ? -13.707 -7.459 17.122 1.00 93.88 79 ARG A C 1
ATOM 592 O O . ARG A 1 79 ? -14.889 -7.149 17.000 1.00 93.88 79 ARG A O 1
ATOM 599 N N . HIS A 1 80 ? -13.325 -8.507 17.848 1.00 92.12 80 HIS A N 1
ATOM 600 C CA . HIS A 1 80 ? -14.296 -9.365 18.539 1.00 92.12 80 HIS A CA 1
ATOM 601 C C . HIS A 1 80 ? -15.146 -8.598 19.572 1.00 92.12 80 HIS A C 1
ATOM 603 O O . HIS A 1 80 ? -16.294 -8.958 19.808 1.00 92.12 80 HIS A O 1
ATOM 609 N N . THR A 1 81 ? -14.602 -7.536 20.180 1.00 91.50 81 THR A N 1
ATOM 610 C CA . THR A 1 81 ? -15.327 -6.684 21.136 1.00 91.50 81 THR A CA 1
ATOM 611 C C . THR A 1 81 ? -16.406 -5.847 20.463 1.00 91.50 81 THR A C 1
ATOM 613 O O . THR A 1 81 ? -17.497 -5.743 21.011 1.00 91.50 81 THR A O 1
ATOM 616 N N . THR A 1 82 ? -16.148 -5.333 19.256 1.00 92.25 82 THR A N 1
ATOM 617 C CA . THR A 1 82 ? -17.103 -4.513 18.500 1.00 92.25 82 THR A CA 1
ATOM 618 C C . THR A 1 82 ? -18.419 -5.248 18.282 1.00 92.25 82 THR A C 1
ATOM 620 O O . THR A 1 82 ? -19.475 -4.676 18.510 1.00 92.25 82 THR A O 1
ATOM 623 N N . VAL A 1 83 ? -18.378 -6.529 17.900 1.00 91.50 83 VAL A N 1
ATOM 624 C CA . VAL A 1 83 ? -19.601 -7.316 17.662 1.00 91.50 83 VAL A CA 1
ATOM 625 C C . VAL A 1 83 ? -20.471 -7.374 18.925 1.00 91.50 83 VAL A C 1
ATOM 627 O O . VAL A 1 83 ? -21.677 -7.159 18.859 1.00 91.50 83 VAL A O 1
ATOM 630 N N . LEU A 1 84 ? -19.856 -7.599 20.090 1.00 88.50 84 LEU A N 1
ATOM 631 C CA . LEU A 1 84 ? -20.563 -7.658 21.373 1.00 88.50 84 LEU A CA 1
ATOM 632 C C . LEU A 1 84 ? -21.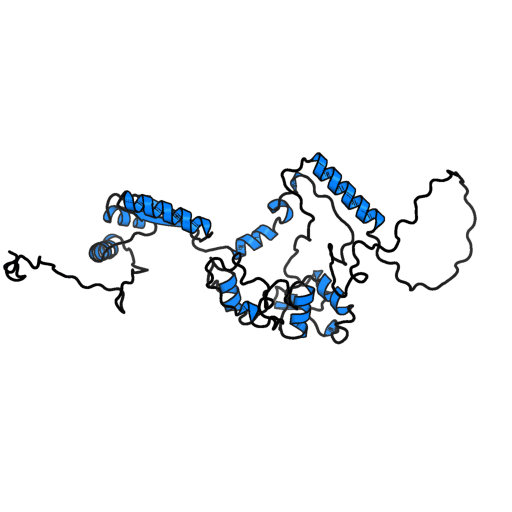083 -6.285 21.822 1.00 88.50 84 LEU A C 1
ATOM 634 O O . LEU A 1 84 ? -22.159 -6.198 22.408 1.00 88.50 84 LEU A O 1
ATOM 638 N N . GLU A 1 85 ? -20.327 -5.217 21.569 1.00 88.75 85 GLU A N 1
ATOM 639 C CA . GLU A 1 85 ? -20.745 -3.840 21.852 1.00 88.75 85 GLU A CA 1
ATOM 640 C C . GLU A 1 85 ? -21.968 -3.462 21.002 1.00 88.75 85 GLU A C 1
ATOM 642 O O . GLU A 1 85 ? -22.970 -2.998 21.544 1.00 88.75 85 GLU A O 1
ATOM 647 N N . MET A 1 86 ? -21.935 -3.746 19.696 1.00 90.50 86 MET A N 1
ATOM 648 C CA . MET A 1 86 ? -23.010 -3.382 18.768 1.00 90.50 86 MET A CA 1
ATOM 649 C C . MET A 1 86 ? -24.297 -4.177 18.988 1.00 90.50 86 MET A C 1
ATOM 651 O O . MET A 1 86 ? -25.377 -3.604 18.889 1.00 90.50 86 MET A O 1
ATOM 655 N N . LEU A 1 87 ? -24.220 -5.464 19.345 1.00 89.00 87 LEU A N 1
ATOM 656 C CA . LEU A 1 87 ? -25.411 -6.265 19.670 1.00 89.00 87 LEU A CA 1
ATOM 657 C C . LEU A 1 87 ? -26.148 -5.770 20.929 1.00 89.00 87 LEU A C 1
ATOM 659 O O . LEU A 1 87 ? -27.338 -6.035 21.087 1.00 89.00 87 LEU A O 1
ATOM 663 N N . ASN A 1 88 ? -25.456 -5.054 21.820 1.00 85.88 88 ASN A N 1
ATOM 664 C CA . ASN A 1 88 ? -26.056 -4.428 23.000 1.00 85.88 88 ASN A CA 1
ATOM 665 C C . ASN A 1 88 ? -26.532 -2.989 22.741 1.00 85.88 88 ASN A C 1
ATOM 667 O O . ASN A 1 88 ? -27.194 -2.400 23.600 1.00 85.88 88 ASN A O 1
ATOM 671 N N . ASP A 1 89 ? -26.202 -2.412 21.584 1.00 85.88 89 ASP A N 1
ATOM 672 C CA . ASP A 1 89 ? -26.603 -1.061 21.220 1.00 85.88 89 ASP A CA 1
ATOM 673 C C . ASP A 1 89 ? -28.064 -1.021 20.746 1.00 85.88 89 ASP A C 1
ATOM 675 O O . ASP A 1 89 ? -28.547 -1.875 19.998 1.00 85.88 89 ASP A O 1
ATOM 679 N N . GLN A 1 90 ? -28.787 0.020 21.160 1.00 82.38 90 GLN A N 1
ATOM 680 C CA . GLN A 1 90 ? -30.204 0.180 20.827 1.00 82.38 90 GLN A CA 1
ATOM 681 C C . GLN A 1 90 ? -30.451 0.355 19.317 1.00 82.38 90 GLN A C 1
ATOM 683 O O . GLN A 1 90 ? -31.536 0.032 18.823 1.00 82.38 90 GLN A O 1
ATOM 688 N N . SER A 1 91 ? -29.445 0.813 18.573 1.00 82.81 91 SER A N 1
ATOM 689 C CA . SER A 1 91 ? -29.485 1.018 17.124 1.00 82.81 91 SER A CA 1
ATOM 690 C C . SER A 1 91 ? -29.556 -0.295 16.338 1.00 82.81 91 SER A C 1
ATOM 692 O O . SER A 1 91 ? -30.062 -0.292 15.217 1.00 82.81 91 SER A O 1
ATOM 694 N N . PHE A 1 92 ? -29.117 -1.421 16.919 1.00 83.88 92 PHE A N 1
ATOM 695 C CA . PHE A 1 92 ? -29.031 -2.725 16.242 1.00 83.88 92 PHE A CA 1
ATOM 696 C C . PHE A 1 92 ? -29.946 -3.803 16.846 1.00 83.88 92 PHE A C 1
ATOM 698 O O . PHE A 1 92 ? -29.759 -4.990 16.601 1.00 83.88 92 PHE A O 1
ATOM 705 N N . THR A 1 93 ? -31.006 -3.406 17.557 1.00 79.69 93 THR A N 1
ATOM 706 C CA . THR A 1 93 ? -31.968 -4.303 18.247 1.00 79.69 93 THR A CA 1
ATOM 707 C C . THR A 1 93 ? -32.636 -5.378 17.382 1.00 79.69 93 THR A C 1
ATOM 709 O O . THR A 1 93 ? -33.232 -6.316 17.915 1.00 79.69 93 THR A O 1
ATOM 712 N N . LYS A 1 94 ? -32.578 -5.251 16.052 1.00 85.50 94 LYS A N 1
ATOM 713 C CA . LYS A 1 94 ? -33.120 -6.243 15.114 1.00 85.50 94 LYS A CA 1
ATOM 714 C C . LYS A 1 94 ? -32.188 -7.432 14.887 1.00 85.50 94 LYS A C 1
ATOM 716 O O . LYS A 1 94 ? -32.688 -8.494 14.532 1.00 85.50 94 LYS A O 1
ATOM 721 N N . THR A 1 95 ? -30.886 -7.257 15.090 1.00 87.88 95 THR A N 1
ATOM 722 C CA . THR A 1 95 ? -29.870 -8.283 14.854 1.00 87.88 95 THR A CA 1
ATOM 723 C C . THR A 1 95 ? -29.573 -9.011 16.155 1.00 87.88 95 THR A C 1
ATOM 725 O O . THR A 1 95 ? -29.315 -8.384 17.182 1.00 87.88 95 THR A O 1
ATOM 728 N N . LYS A 1 96 ? -29.605 -10.342 16.129 1.00 88.38 96 LYS A N 1
ATOM 729 C CA . LYS A 1 96 ? -29.262 -11.191 17.272 1.00 88.38 96 LYS A CA 1
ATOM 730 C C . LYS A 1 96 ? -27.902 -11.840 17.063 1.00 88.38 96 LYS A C 1
ATOM 732 O O . LYS A 1 96 ? -27.435 -11.993 15.942 1.00 88.38 96 LYS A O 1
ATOM 737 N N . GLU A 1 97 ? -27.295 -12.295 18.156 1.00 87.88 97 GLU A N 1
ATOM 738 C CA . GLU A 1 97 ? -26.014 -13.013 18.107 1.00 87.88 97 GLU A CA 1
ATOM 739 C C . GLU A 1 97 ? -26.067 -14.238 17.180 1.00 87.88 97 GLU A C 1
ATOM 741 O O . GLU A 1 97 ? -25.140 -14.460 16.412 1.00 87.88 97 GLU A O 1
ATOM 746 N N . ASN A 1 98 ? -27.179 -14.983 17.190 1.00 90.94 98 ASN A N 1
ATOM 747 C CA . ASN A 1 98 ? -27.366 -16.173 16.352 1.00 90.94 98 ASN A CA 1
ATOM 748 C C . ASN A 1 98 ? -27.534 -15.868 14.854 1.00 90.94 98 ASN A C 1
ATOM 750 O O . ASN A 1 98 ? -27.533 -16.802 14.057 1.00 90.94 98 ASN A O 1
ATOM 754 N N . ASP A 1 99 ? -27.699 -14.598 14.476 1.00 92.62 99 ASP A N 1
ATOM 755 C CA . ASP A 1 99 ? -27.772 -14.183 13.072 1.00 92.62 99 ASP A CA 1
ATOM 756 C C . ASP A 1 99 ? -26.367 -13.971 12.475 1.00 92.62 99 ASP A C 1
ATOM 758 O O . ASP A 1 99 ? -26.236 -13.694 11.283 1.00 92.62 99 ASP A O 1
ATOM 762 N N . LEU A 1 100 ? -25.314 -14.082 13.296 1.00 95.75 100 LEU A N 1
ATOM 763 C CA . LEU A 1 100 ? -23.930 -13.796 12.935 1.00 95.75 100 LEU A CA 1
ATOM 764 C C . LEU A 1 100 ? -23.012 -14.976 13.273 1.00 95.75 100 LEU A C 1
ATOM 766 O O . LEU A 1 100 ? -23.152 -15.643 14.297 1.00 95.75 100 LEU A O 1
ATOM 770 N N . GLU A 1 101 ? -22.007 -15.192 12.430 1.00 96.75 101 GLU A N 1
ATOM 771 C CA . GLU A 1 101 ? -20.992 -16.228 12.618 1.00 96.75 101 GLU A CA 1
ATOM 772 C C . GLU A 1 101 ? -19.592 -15.664 12.363 1.00 96.75 101 GLU A C 1
ATOM 774 O O . GLU A 1 101 ? -19.398 -14.742 11.570 1.00 96.75 101 GLU A O 1
ATOM 779 N N . LEU A 1 102 ? -18.593 -16.255 13.013 1.00 97.69 102 LEU A N 1
ATOM 780 C CA . LEU A 1 102 ? -17.183 -16.014 12.736 1.00 97.69 102 LEU A CA 1
ATOM 781 C C . LEU A 1 102 ? -16.713 -16.910 11.590 1.00 97.69 102 LEU A C 1
ATOM 783 O O . LEU A 1 102 ? -17.076 -18.085 11.524 1.00 97.69 102 LEU A O 1
ATOM 787 N N . LEU A 1 103 ? -15.845 -16.371 10.735 1.00 97.69 103 LEU A N 1
ATOM 788 C CA . LEU A 1 103 ? -15.131 -17.129 9.708 1.00 97.69 103 LEU A CA 1
ATOM 789 C C . LEU A 1 103 ? -13.735 -17.491 10.223 1.00 97.69 103 LEU A C 1
ATOM 791 O O . LEU A 1 103 ? -12.946 -16.600 10.549 1.00 97.69 103 LEU A O 1
ATOM 795 N N . CYS A 1 104 ? -13.418 -18.782 10.290 1.00 97.19 104 CYS A N 1
ATOM 796 C CA . CYS A 1 104 ? -12.152 -19.272 10.829 1.00 97.19 104 CYS A CA 1
ATOM 797 C C . CYS A 1 104 ? -11.126 -19.554 9.718 1.00 97.19 104 CYS A C 1
ATOM 799 O O . CYS A 1 104 ? -11.478 -19.811 8.567 1.00 97.19 104 CYS A O 1
ATOM 801 N N . LEU A 1 105 ? -9.835 -19.554 10.069 1.00 95.12 105 LEU A N 1
ATOM 802 C CA . LEU A 1 105 ? -8.742 -19.800 9.115 1.00 95.12 105 LEU A CA 1
ATOM 803 C C . LEU A 1 105 ? -8.713 -21.234 8.556 1.00 95.12 105 LEU A C 1
ATOM 805 O O . LEU A 1 105 ? -8.118 -21.466 7.508 1.00 95.12 105 LEU A O 1
ATOM 809 N N . ASP A 1 106 ? -9.352 -22.187 9.235 1.00 95.50 106 ASP A N 1
ATOM 810 C CA . ASP A 1 106 ? -9.513 -23.570 8.769 1.00 95.50 106 ASP A CA 1
ATOM 811 C C . ASP A 1 106 ? -10.689 -23.744 7.786 1.00 95.50 106 ASP A C 1
ATOM 813 O O . ASP A 1 106 ? -10.969 -24.858 7.345 1.00 95.50 106 ASP A O 1
ATOM 817 N N . GLY A 1 107 ? -11.379 -22.650 7.442 1.00 95.75 107 GLY A N 1
ATOM 818 C CA . GLY A 1 107 ? -12.553 -22.640 6.572 1.00 95.75 107 GLY A CA 1
ATOM 819 C C . GLY A 1 107 ? -13.871 -22.956 7.284 1.00 95.75 107 GLY A C 1
ATOM 820 O O . GLY A 1 107 ? -14.921 -22.919 6.642 1.00 95.75 107 GLY A O 1
ATOM 821 N N . SER A 1 108 ? -13.849 -23.250 8.588 1.00 97.19 108 SER A N 1
ATOM 822 C CA . SER A 1 108 ? -15.066 -23.471 9.372 1.00 97.19 108 SER A CA 1
ATOM 823 C C . SER A 1 108 ? -15.753 -22.160 9.770 1.00 97.19 108 SER A C 1
ATOM 825 O O . SER A 1 108 ? -15.179 -21.069 9.688 1.00 97.19 108 SER A O 1
ATOM 827 N N . ARG A 1 109 ? -17.011 -22.282 10.209 1.00 97.62 109 ARG A N 1
ATOM 828 C CA . ARG A 1 109 ? -17.782 -21.203 10.832 1.00 97.62 109 ARG A CA 1
ATOM 829 C C . ARG A 1 109 ? -18.070 -21.536 12.286 1.00 97.62 109 ARG A C 1
ATOM 831 O O . ARG A 1 109 ? -18.275 -22.707 12.616 1.00 97.62 109 ARG A O 1
ATOM 838 N N . ARG A 1 110 ? -18.052 -20.525 13.154 1.00 97.25 110 ARG A N 1
ATOM 839 C CA . ARG A 1 110 ? -18.261 -20.692 14.601 1.00 97.25 110 ARG A CA 1
ATOM 840 C C . ARG A 1 110 ? -19.133 -19.575 15.181 1.00 97.25 110 ARG A C 1
ATOM 842 O O . ARG A 1 110 ? -19.108 -18.467 14.649 1.00 97.25 110 ARG A O 1
ATOM 849 N N . PRO A 1 111 ? -19.851 -19.823 16.291 1.00 96.62 111 PRO A N 1
ATOM 850 C CA . PRO A 1 111 ? -20.560 -18.774 17.021 1.00 96.62 111 PRO A CA 1
ATOM 851 C C . PRO A 1 111 ? -19.631 -17.639 17.474 1.00 96.62 111 PRO A C 1
ATOM 853 O O . PRO A 1 111 ? -18.454 -17.869 17.760 1.00 96.62 111 PRO A O 1
ATOM 856 N N . ILE A 1 112 ? -20.174 -16.426 17.625 1.00 95.31 112 ILE A N 1
ATOM 857 C CA . ILE A 1 112 ? -19.424 -15.227 18.055 1.00 95.31 112 ILE A CA 1
ATOM 858 C C . ILE A 1 112 ? -18.692 -15.436 19.392 1.00 95.31 112 ILE A C 1
ATOM 860 O O . ILE A 1 112 ? -17.556 -14.989 19.568 1.00 95.31 112 ILE A O 1
ATOM 864 N N . SER A 1 113 ? -19.299 -16.171 20.324 1.00 93.62 113 SER A N 1
ATOM 865 C CA . SER A 1 113 ? -18.702 -16.505 21.624 1.00 93.62 113 SER A CA 1
ATOM 866 C C . SER A 1 113 ? -17.402 -17.328 21.540 1.00 93.62 113 SER A C 1
ATOM 868 O O . SER A 1 113 ? -16.585 -17.272 22.464 1.00 93.62 113 SER A O 1
ATOM 870 N N . GLU A 1 114 ? -17.145 -18.026 20.428 1.00 96.44 114 GLU A N 1
ATOM 871 C CA . GLU A 1 114 ? -15.941 -18.839 20.197 1.00 96.44 114 GLU A CA 1
ATOM 872 C C . GLU A 1 114 ? -14.759 -18.044 19.597 1.00 96.44 114 GLU A C 1
ATOM 874 O O . GLU A 1 114 ? -13.784 -18.624 19.118 1.00 96.44 114 GLU A O 1
ATOM 879 N N . TYR A 1 115 ? -14.766 -16.708 19.670 1.00 95.19 115 TYR A N 1
ATOM 880 C CA . TYR A 1 115 ? -13.705 -15.849 19.114 1.00 95.19 115 TYR A CA 1
ATOM 881 C C . TYR A 1 115 ? -12.275 -16.196 19.574 1.00 95.19 115 TYR A C 1
ATOM 883 O O . TYR A 1 115 ? -11.296 -15.887 18.896 1.00 95.19 115 TYR A O 1
ATOM 891 N N . ARG A 1 116 ? -12.111 -16.841 20.737 1.00 95.62 116 ARG A N 1
ATOM 892 C CA . ARG A 1 116 ? -10.791 -17.256 21.247 1.00 95.62 116 ARG A CA 1
ATOM 893 C C . ARG A 1 116 ? -10.159 -18.372 20.414 1.00 95.62 116 ARG A C 1
ATOM 895 O O . ARG A 1 116 ? -8.940 -18.375 20.269 1.00 95.62 116 ARG A O 1
ATOM 902 N N . SER A 1 117 ? -10.967 -19.294 19.894 1.00 96.00 117 SER A N 1
ATOM 903 C CA . SER A 1 117 ? -10.539 -20.395 19.021 1.00 96.00 117 SER A CA 1
ATOM 904 C C . SER A 1 117 ? -10.696 -20.049 17.539 1.00 96.00 117 SER A C 1
ATOM 906 O O . SER A 1 117 ? -9.893 -20.506 16.732 1.00 96.00 117 SER A O 1
ATOM 908 N N . CYS A 1 118 ? -11.675 -19.214 17.182 1.00 97.06 118 CYS A N 1
ATOM 909 C CA . CYS A 1 118 ? -11.919 -18.758 15.815 1.00 97.06 118 CYS A CA 1
ATOM 910 C C . CYS A 1 118 ? -11.574 -17.269 15.653 1.00 97.06 118 CYS A C 1
ATOM 912 O O . CYS A 1 118 ? -12.400 -16.389 15.880 1.00 97.06 118 CYS A O 1
ATOM 914 N N . ASN A 1 119 ? -10.331 -16.976 15.273 1.00 95.75 119 ASN A N 1
ATOM 915 C CA . ASN A 1 119 ? -9.865 -15.628 14.940 1.00 95.75 119 ASN A CA 1
ATOM 916 C C . ASN A 1 119 ? -8.716 -15.683 13.926 1.00 95.75 119 ASN A C 1
ATOM 918 O O . ASN A 1 119 ? -8.144 -16.740 13.668 1.00 95.75 119 ASN A O 1
ATOM 922 N N . TRP A 1 120 ? -8.374 -14.524 13.365 1.00 93.75 120 TRP A N 1
ATOM 923 C CA . TRP A 1 120 ? -7.338 -14.380 12.337 1.00 93.75 120 TRP A CA 1
ATOM 924 C C . TRP A 1 120 ? -5.966 -14.009 12.928 1.00 93.75 120 TRP A C 1
ATOM 926 O O . TRP A 1 120 ? -5.049 -13.623 12.207 1.00 93.75 120 TRP A O 1
ATOM 936 N N . GLY A 1 121 ? -5.818 -14.144 14.249 1.00 91.44 121 GLY A N 1
ATOM 937 C CA . GLY A 1 121 ? -4.611 -13.831 15.002 1.00 91.44 121 GLY A CA 1
ATOM 938 C C . GLY A 1 121 ? -4.774 -12.638 15.953 1.00 91.44 121 GLY A C 1
ATOM 939 O O . GLY A 1 121 ? -5.698 -11.834 15.819 1.00 91.44 121 GLY A O 1
ATOM 940 N N . PRO A 1 122 ? -3.877 -12.507 16.945 1.00 91.31 122 PRO A N 1
ATOM 941 C CA . PRO A 1 122 ? -3.876 -11.376 17.862 1.00 91.31 122 PRO A CA 1
ATOM 942 C C . PRO A 1 122 ? -3.312 -10.113 17.196 1.00 91.31 122 PRO A C 1
ATOM 944 O O . PRO A 1 122 ? -2.313 -10.162 16.477 1.00 91.31 122 PRO A O 1
ATOM 947 N N . THR A 1 123 ? -3.897 -8.960 17.517 1.00 91.38 123 THR A N 1
ATOM 948 C CA . THR A 1 123 ? -3.407 -7.637 17.100 1.00 91.38 123 THR A CA 1
ATOM 949 C C . THR A 1 123 ? -3.063 -6.802 18.341 1.00 91.38 123 THR A C 1
ATOM 951 O O . THR A 1 123 ? -3.812 -6.859 19.322 1.00 91.38 123 THR A O 1
ATOM 954 N N . PRO A 1 124 ? -1.945 -6.047 18.348 1.00 93.44 124 PRO A N 1
ATOM 955 C CA . PRO A 1 124 ? -1.657 -5.065 19.391 1.00 93.44 124 PRO A CA 1
ATOM 956 C C . PRO A 1 124 ? -2.825 -4.088 19.576 1.00 93.44 124 PRO A C 1
ATOM 958 O O . PRO A 1 124 ? -3.479 -3.711 18.607 1.00 93.44 124 PRO A O 1
ATOM 961 N N . THR A 1 125 ? -3.094 -3.689 20.818 1.00 93.56 125 THR A N 1
ATOM 962 C CA . THR A 1 125 ? -4.169 -2.737 21.132 1.00 93.56 125 THR A CA 1
ATOM 963 C C . THR A 1 125 ? -3.817 -1.320 20.674 1.00 93.56 125 THR A C 1
ATOM 965 O O . THR A 1 125 ? -2.678 -1.037 20.306 1.00 93.56 125 THR A O 1
ATOM 968 N N . ASP A 1 126 ? -4.770 -0.395 20.766 1.00 94.56 126 ASP A N 1
ATOM 969 C CA . ASP A 1 126 ? -4.480 1.026 20.571 1.00 94.56 126 ASP A CA 1
ATOM 970 C C . ASP A 1 126 ? -3.508 1.542 21.653 1.00 94.56 126 ASP A C 1
ATOM 972 O O . ASP A 1 126 ? -3.487 1.049 22.789 1.00 94.56 126 ASP A O 1
ATOM 976 N N . ALA A 1 127 ? -2.687 2.537 21.302 1.00 96.12 127 ALA A N 1
ATOM 977 C CA . ALA A 1 127 ? -1.660 3.103 22.177 1.00 96.12 127 ALA A CA 1
ATOM 978 C C . ALA A 1 127 ? -1.680 4.635 22.177 1.00 96.12 127 ALA A C 1
ATOM 980 O O . ALA A 1 127 ? -1.850 5.274 21.140 1.00 96.12 127 ALA A O 1
ATOM 981 N N . ILE A 1 128 ? -1.424 5.231 23.345 1.00 96.81 128 ILE A N 1
ATOM 982 C CA . ILE A 1 128 ? -1.212 6.677 23.480 1.00 96.81 128 ILE A CA 1
ATOM 983 C C . ILE A 1 128 ? 0.238 6.993 23.100 1.00 96.81 128 ILE A C 1
ATOM 985 O O . ILE A 1 128 ? 1.179 6.471 23.701 1.00 96.81 128 ILE A O 1
ATOM 989 N N . MET A 1 129 ? 0.414 7.867 22.111 1.00 96.25 129 MET A N 1
ATOM 990 C CA . MET A 1 129 ? 1.713 8.178 21.511 1.00 96.25 129 MET A CA 1
ATOM 991 C C . MET A 1 129 ? 2.263 9.527 21.996 1.00 96.25 129 MET A C 1
ATOM 993 O O . MET A 1 129 ? 1.519 10.465 22.268 1.00 96.25 129 MET A O 1
ATOM 997 N N . THR A 1 130 ? 3.590 9.649 22.055 1.00 96.62 130 THR A N 1
ATOM 998 C CA . THR A 1 130 ? 4.314 10.918 22.252 1.00 96.62 130 THR A CA 1
ATOM 999 C C . THR A 1 130 ? 5.526 10.964 21.323 1.00 96.62 130 THR A C 1
ATOM 1001 O O . THR A 1 130 ? 5.976 9.932 20.829 1.00 96.62 130 THR A O 1
ATOM 1004 N N . THR A 1 131 ? 6.086 12.153 21.092 1.00 95.56 131 THR A N 1
ATOM 1005 C CA . THR A 1 131 ? 7.327 12.302 20.318 1.00 95.56 131 THR A CA 1
ATOM 1006 C C . THR A 1 131 ? 8.523 11.651 21.018 1.00 95.56 131 THR A C 1
ATOM 1008 O O . THR A 1 131 ? 8.675 11.762 22.241 1.00 95.56 131 THR A O 1
ATOM 1011 N N . SER A 1 132 ? 9.404 11.031 20.227 1.00 95.06 132 SER A N 1
ATOM 1012 C CA . SER A 1 132 ? 10.686 10.471 20.675 1.00 95.06 132 SER A CA 1
ATOM 1013 C C . SER A 1 132 ? 11.650 11.532 21.214 1.00 95.06 132 SER A C 1
ATOM 1015 O O . SER A 1 132 ? 12.573 11.197 21.946 1.00 95.06 132 SER A O 1
ATOM 1017 N N . ALA A 1 133 ? 11.412 12.815 20.916 1.00 96.31 133 ALA A N 1
ATOM 1018 C CA . ALA A 1 133 ? 12.193 13.926 21.454 1.00 96.31 133 ALA A CA 1
ATOM 1019 C C . ALA A 1 133 ? 11.951 14.183 22.958 1.00 96.31 133 ALA A C 1
ATOM 1021 O O . ALA A 1 133 ? 12.696 14.940 23.579 1.00 96.31 133 ALA A O 1
ATOM 1022 N N . LYS A 1 134 ? 10.906 13.600 23.571 1.00 97.38 134 LYS A N 1
ATOM 1023 C CA . LYS A 1 134 ? 10.674 13.731 25.019 1.00 97.38 134 LYS A CA 1
ATOM 1024 C C . LYS A 1 134 ? 11.652 12.861 25.808 1.00 97.38 134 LYS A C 1
ATOM 1026 O O . LYS A 1 134 ? 11.801 11.673 25.531 1.00 97.38 134 LYS A O 1
ATOM 1031 N N . SER A 1 135 ? 12.245 13.439 26.855 1.00 97.81 135 SER A N 1
ATOM 1032 C CA . SER A 1 135 ? 13.135 12.712 27.765 1.00 97.81 135 SER A CA 1
ATOM 1033 C C . SER A 1 135 ? 12.432 11.522 28.425 1.00 97.81 135 SER A C 1
ATOM 1035 O O . SER A 1 135 ? 11.216 11.522 28.637 1.00 97.81 135 SER A O 1
ATOM 1037 N N . SER A 1 136 ? 13.203 10.505 28.806 1.00 96.69 136 SER A N 1
ATOM 1038 C CA . SER A 1 136 ? 12.688 9.312 29.492 1.00 96.69 136 SER A CA 1
ATOM 1039 C C . SER A 1 136 ? 11.982 9.661 30.805 1.00 96.69 136 SER A C 1
ATOM 1041 O O . SER A 1 136 ? 10.904 9.139 31.078 1.00 96.69 136 SER A O 1
ATOM 1043 N N . SER A 1 137 ? 12.503 10.631 31.564 1.00 97.56 137 SER A N 1
ATOM 1044 C CA . SER A 1 137 ? 11.857 11.130 32.785 1.00 97.56 137 SER A CA 1
ATOM 1045 C C . SER A 1 137 ? 10.486 11.761 32.520 1.00 97.56 137 SER A C 1
ATOM 1047 O O . SER A 1 137 ? 9.538 11.484 33.253 1.00 97.56 137 SER A O 1
ATOM 1049 N N . ALA A 1 138 ? 10.341 12.552 31.452 1.00 98.00 138 ALA A N 1
ATOM 1050 C CA . ALA A 1 138 ? 9.056 13.137 31.074 1.00 98.00 138 ALA A CA 1
ATOM 1051 C C . ALA A 1 138 ? 8.048 12.060 30.643 1.00 98.00 138 ALA A C 1
ATOM 1053 O O . ALA A 1 138 ? 6.894 12.096 31.070 1.00 98.00 138 ALA A O 1
ATOM 1054 N N . ARG A 1 139 ? 8.490 11.068 29.855 1.00 98.06 139 ARG A N 1
ATOM 1055 C CA . ARG A 1 139 ? 7.653 9.931 29.433 1.00 98.06 139 ARG A CA 1
ATOM 1056 C C . ARG A 1 139 ? 7.129 9.141 30.638 1.00 98.06 139 ARG A C 1
ATOM 1058 O O . ARG A 1 139 ? 5.935 8.857 30.697 1.00 98.06 139 ARG A O 1
ATOM 1065 N N . ILE A 1 140 ? 7.979 8.868 31.631 1.00 97.75 140 ILE A N 1
ATOM 1066 C CA . ILE A 1 140 ? 7.583 8.207 32.889 1.00 97.75 140 ILE A CA 1
ATOM 1067 C C . ILE A 1 140 ? 6.560 9.051 33.663 1.00 97.75 140 ILE A C 1
ATOM 1069 O O . ILE A 1 140 ? 5.582 8.514 34.184 1.00 97.75 140 ILE A O 1
ATOM 1073 N N . SER A 1 141 ? 6.746 10.372 33.731 1.00 98.12 141 SER A N 1
ATOM 1074 C CA . SER A 1 141 ? 5.783 11.268 34.384 1.00 98.12 141 SER A CA 1
ATOM 1075 C C . SER A 1 141 ? 4.413 11.253 33.696 1.00 98.12 141 SER A C 1
ATOM 1077 O O . SER A 1 141 ? 3.396 11.181 34.384 1.00 98.12 141 SER A O 1
ATOM 1079 N N . PHE A 1 142 ? 4.364 11.247 32.359 1.00 98.06 142 PHE A N 1
ATOM 1080 C CA . PHE A 1 142 ? 3.105 11.126 31.611 1.00 98.06 142 PHE A CA 1
ATOM 1081 C C . PHE A 1 142 ? 2.418 9.779 31.839 1.00 98.06 142 PHE A C 1
ATOM 1083 O O . PHE A 1 142 ? 1.210 9.746 32.051 1.00 98.06 142 PHE A O 1
ATOM 1090 N N . GLN A 1 143 ? 3.177 8.681 31.863 1.00 98.12 143 GLN A N 1
ATOM 1091 C CA . GLN A 1 143 ? 2.644 7.355 32.184 1.00 98.12 143 GLN A CA 1
ATOM 1092 C C . GLN A 1 143 ? 1.976 7.331 33.565 1.00 98.12 143 GLN A C 1
ATOM 1094 O O . GLN A 1 143 ? 0.828 6.907 33.680 1.00 98.12 143 GLN A O 1
ATOM 1099 N N . LYS A 1 144 ? 2.652 7.853 34.598 1.00 97.75 144 LYS A N 1
ATOM 1100 C CA . LYS A 1 144 ? 2.096 7.950 35.960 1.00 97.75 144 LYS A CA 1
ATOM 1101 C C . LYS A 1 144 ? 0.840 8.820 36.009 1.00 97.75 144 LYS A C 1
ATOM 1103 O O . LYS A 1 144 ? -0.124 8.477 36.687 1.00 97.75 144 LYS A O 1
ATOM 1108 N N . TRP A 1 145 ? 0.839 9.937 35.285 1.00 97.56 145 TRP A N 1
ATOM 1109 C CA . TRP A 1 145 ? -0.317 10.827 35.215 1.00 97.56 145 TRP A CA 1
ATOM 1110 C C . TRP A 1 145 ? -1.523 10.157 34.539 1.00 97.56 145 TRP A C 1
ATOM 1112 O O . TRP A 1 145 ? -2.623 10.197 35.083 1.00 97.56 145 TRP A O 1
ATOM 1122 N N . LEU A 1 146 ? -1.317 9.458 33.419 1.00 97.31 146 LEU A N 1
ATOM 1123 C CA . LEU A 1 146 ? -2.369 8.691 32.743 1.00 97.31 146 LEU A CA 1
ATOM 1124 C C . LEU A 1 146 ? -2.915 7.563 33.628 1.00 97.31 146 LEU A C 1
ATOM 1126 O O . LEU A 1 146 ? -4.126 7.375 33.704 1.00 97.31 146 LEU A O 1
ATOM 1130 N N . GLN A 1 147 ? -2.046 6.854 34.354 1.00 96.12 147 GLN A N 1
ATOM 1131 C CA . GLN A 1 147 ? -2.476 5.868 35.350 1.00 96.12 147 GLN A CA 1
ATOM 1132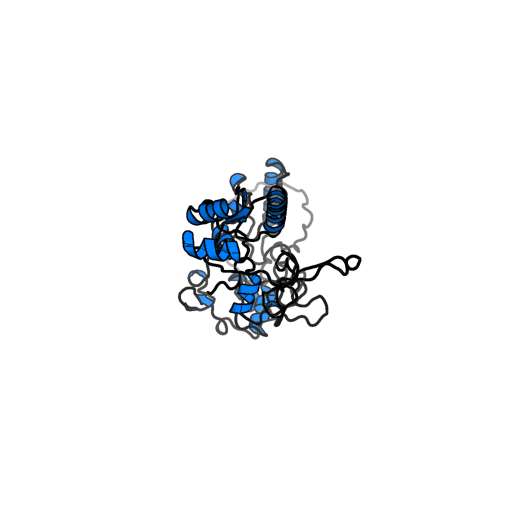 C C . GLN A 1 147 ? -3.345 6.512 36.434 1.00 96.12 147 GLN A C 1
ATOM 1134 O O . GLN A 1 147 ? -4.375 5.951 36.801 1.00 96.12 147 GLN A O 1
ATOM 1139 N N . LYS A 1 148 ? -3.002 7.728 36.879 1.00 95.12 148 LYS A N 1
ATOM 1140 C CA . LYS A 1 148 ? -3.813 8.452 37.860 1.00 95.12 148 LYS A CA 1
ATOM 1141 C C . LYS A 1 148 ? -5.204 8.811 37.334 1.00 95.12 148 LYS A C 1
ATOM 1143 O O . LYS A 1 148 ? -6.171 8.732 38.087 1.00 95.12 148 LYS A O 1
ATOM 1148 N N . ILE A 1 149 ? -5.327 9.163 36.054 1.00 94.50 149 ILE A N 1
ATOM 1149 C CA . ILE A 1 149 ? -6.633 9.403 35.417 1.00 94.50 149 ILE A CA 1
ATOM 1150 C C . ILE A 1 149 ? -7.473 8.124 35.430 1.00 94.50 149 ILE A C 1
ATOM 1152 O O . ILE A 1 149 ? -8.648 8.177 35.786 1.00 94.50 149 ILE A O 1
ATOM 1156 N N . VAL A 1 150 ? -6.876 6.972 35.108 1.00 94.50 150 VAL A N 1
ATOM 1157 C CA . VAL A 1 150 ? -7.569 5.674 35.151 1.00 94.50 150 VAL A CA 1
ATOM 1158 C C . VAL A 1 150 ? -8.016 5.323 36.573 1.00 94.50 150 VAL A C 1
ATOM 1160 O O . VAL A 1 150 ? -9.133 4.853 36.756 1.00 94.50 150 VAL A O 1
ATOM 1163 N N . GLU A 1 151 ? -7.198 5.585 37.595 1.00 91.75 151 GLU A N 1
ATOM 1164 C CA . GLU A 1 151 ? -7.590 5.361 38.997 1.00 91.75 151 GLU A CA 1
ATOM 1165 C C . GLU A 1 151 ? -8.817 6.186 39.409 1.00 91.75 151 GLU A C 1
ATOM 1167 O O . GLU A 1 151 ? -9.675 5.699 40.148 1.00 91.75 151 GLU A O 1
ATOM 1172 N N . LEU A 1 152 ? -8.885 7.440 38.953 1.00 91.56 152 LEU A N 1
ATOM 1173 C CA . LEU A 1 152 ? -9.949 8.372 39.319 1.00 91.56 152 LEU A CA 1
ATOM 1174 C C . LEU A 1 152 ? -11.233 8.137 38.510 1.00 91.56 152 LEU A C 1
ATOM 1176 O O . LEU A 1 152 ? -12.320 8.179 39.082 1.00 91.56 152 LEU A O 1
ATOM 1180 N N . TYR A 1 153 ? -11.106 7.862 37.209 1.00 91.88 153 TYR A N 1
ATOM 1181 C CA . TYR A 1 153 ? -12.217 7.914 36.250 1.00 91.88 153 TYR A CA 1
ATOM 1182 C C . TYR A 1 153 ? -12.406 6.644 35.410 1.00 91.88 153 TYR A C 1
ATOM 1184 O O . TYR A 1 153 ? -13.321 6.580 34.595 1.00 91.88 153 TYR A O 1
ATOM 1192 N N . GLY A 1 154 ? -11.564 5.623 35.581 1.00 88.56 154 GLY A N 1
ATOM 1193 C CA . GLY A 1 154 ? -11.636 4.370 34.819 1.00 88.56 154 GLY A CA 1
ATOM 1194 C C . GLY A 1 154 ? -12.707 3.387 35.302 1.00 88.56 154 GLY A C 1
ATOM 1195 O O . GLY A 1 154 ? -12.903 2.347 34.680 1.00 88.56 154 GLY A O 1
ATOM 1196 N N . LYS A 1 155 ? -13.399 3.678 36.411 1.00 81.12 155 LYS A N 1
ATOM 1197 C CA . LYS A 1 155 ? -14.520 2.851 36.884 1.00 81.12 155 LYS A CA 1
ATOM 1198 C C . LYS A 1 155 ? -15.714 3.040 35.956 1.00 81.12 155 LYS A C 1
ATOM 1200 O O . LYS A 1 155 ? -16.062 4.171 35.655 1.00 81.12 155 LYS A O 1
ATOM 1205 N N . SER A 1 156 ? -16.373 1.958 35.555 1.00 67.00 156 SER A N 1
ATOM 1206 C CA . SER A 1 156 ? -17.629 2.032 34.803 1.00 67.00 156 SER A CA 1
ATOM 1207 C C . SER A 1 156 ? -18.747 2.646 35.656 1.00 67.00 156 SER A C 1
ATOM 1209 O O . SER A 1 156 ? -18.740 2.516 36.885 1.00 67.00 156 SER A O 1
ATOM 1211 N N . LYS A 1 157 ? -19.727 3.293 35.009 1.00 63.34 157 LYS A N 1
ATOM 1212 C CA . LYS A 1 157 ? -20.936 3.800 35.674 1.00 63.34 157 LYS A CA 1
ATOM 1213 C C . LYS A 1 157 ? -21.570 2.674 36.500 1.00 63.34 157 LYS A C 1
ATOM 1215 O O . LYS A 1 157 ? -21.789 1.597 35.942 1.00 63.34 157 LYS A O 1
ATOM 1220 N N . PRO A 1 158 ? -21.861 2.879 37.800 1.00 56.91 158 PRO A N 1
ATOM 1221 C CA . PRO A 1 158 ? -22.578 1.883 38.578 1.00 56.91 158 PRO A CA 1
ATOM 1222 C C . PRO A 1 158 ? -23.895 1.577 37.868 1.00 56.91 158 PRO A C 1
ATOM 1224 O O . PRO A 1 158 ? -24.712 2.478 37.658 1.00 56.91 158 PRO A O 1
ATOM 1227 N N . SER A 1 159 ? -24.088 0.324 37.462 1.00 50.03 159 SER A N 1
ATOM 1228 C CA . SER A 1 159 ? -25.363 -0.140 36.930 1.00 50.03 159 SER A CA 1
ATOM 1229 C C . SER A 1 159 ? -26.438 0.157 37.974 1.00 50.03 159 SER A C 1
ATOM 1231 O O . SER A 1 159 ? -26.366 -0.357 39.091 1.00 50.03 159 SER A O 1
ATOM 1233 N N . GLN A 1 160 ? -27.425 0.988 37.639 1.00 46.53 160 GLN A N 1
ATOM 1234 C CA . GLN A 1 160 ? -28.563 1.289 38.514 1.00 46.53 160 GLN A CA 1
ATOM 1235 C C . GLN A 1 160 ? -29.524 0.094 38.627 1.00 46.53 160 GLN A C 1
ATOM 1237 O O . GLN A 1 160 ? -30.714 0.273 38.452 1.00 46.53 160 GLN A O 1
ATOM 1242 N N . TRP A 1 161 ? -29.041 -1.118 38.909 1.00 40.69 161 TRP A N 1
ATOM 1243 C CA . TRP A 1 161 ? -29.882 -2.276 39.224 1.00 40.69 161 TRP A CA 1
ATOM 1244 C C . TRP A 1 161 ? -29.129 -3.273 40.107 1.00 40.69 161 TRP A C 1
ATOM 1246 O O . TRP A 1 161 ? -28.602 -4.265 39.625 1.00 40.69 161 TRP A O 1
ATOM 1256 N N . LEU A 1 162 ? -29.109 -2.996 41.411 1.00 35.91 162 LEU A N 1
ATOM 1257 C CA . LEU A 1 162 ? -29.123 -4.002 42.478 1.00 35.91 162 LEU A CA 1
ATOM 1258 C C . LEU A 1 162 ? -29.913 -3.391 43.642 1.00 35.91 162 LEU A C 1
ATOM 1260 O O . LEU A 1 162 ? -29.370 -2.782 44.563 1.00 35.91 162 LEU A O 1
ATOM 1264 N N . THR A 1 163 ? -31.236 -3.488 43.552 1.00 35.91 163 THR A N 1
ATOM 1265 C CA . THR A 1 163 ? -32.147 -3.236 44.667 1.00 35.91 163 THR A CA 1
ATOM 1266 C C . THR A 1 163 ? -32.027 -4.362 45.692 1.00 35.91 163 THR A C 1
ATOM 1268 O O . THR A 1 163 ? -32.347 -5.508 45.401 1.00 35.91 163 THR A O 1
ATOM 1271 N N . SER A 1 164 ? -31.584 -3.979 46.892 1.00 36.75 164 SER A N 1
ATOM 1272 C CA . SER A 1 164 ? -31.998 -4.484 48.209 1.00 36.75 164 SER A CA 1
ATOM 1273 C C . SER A 1 164 ? -32.078 -5.999 48.455 1.00 36.75 164 SER A C 1
ATOM 1275 O O . SER A 1 164 ? -33.085 -6.634 48.156 1.00 36.75 164 SER A O 1
ATOM 1277 N N . THR A 1 165 ? -31.145 -6.494 49.269 1.00 30.70 165 THR A N 1
ATOM 1278 C CA . THR A 1 165 ? -31.470 -7.414 50.375 1.00 30.70 165 THR A CA 1
ATOM 1279 C C . THR A 1 165 ? -30.659 -7.016 51.612 1.00 30.70 165 THR A C 1
ATOM 1281 O O . THR A 1 165 ? -29.439 -6.880 51.494 1.00 30.70 165 THR A O 1
ATOM 1284 N N . PRO A 1 166 ? -31.278 -6.812 52.790 1.00 37.34 166 PRO A N 1
ATOM 1285 C CA . PRO A 1 166 ? -30.544 -6.528 54.015 1.00 37.34 166 PRO A CA 1
ATOM 1286 C C . PRO A 1 166 ? -29.984 -7.836 54.583 1.00 37.34 166 PRO A C 1
ATOM 1288 O O . PRO A 1 166 ? -30.745 -8.727 54.955 1.00 37.34 166 PRO A O 1
ATOM 1291 N N . ILE A 1 167 ? -28.658 -7.956 54.660 1.00 33.31 167 ILE A N 1
ATOM 1292 C CA . ILE A 1 167 ? -28.022 -8.998 55.471 1.00 33.31 167 ILE A CA 1
ATOM 1293 C C . ILE A 1 167 ? -27.735 -8.402 56.845 1.00 33.31 167 ILE A C 1
ATOM 1295 O O . ILE A 1 167 ? -26.960 -7.460 57.000 1.00 33.31 167 ILE A O 1
ATOM 1299 N N . SER A 1 168 ? -28.426 -8.967 57.824 1.00 32.47 168 SER A N 1
ATOM 1300 C CA . SER A 1 168 ? -28.232 -8.806 59.255 1.00 32.47 168 SER A CA 1
ATOM 1301 C C . SER A 1 168 ? -26.847 -9.276 59.716 1.00 32.47 168 SER A C 1
ATOM 1303 O O . SER A 1 168 ? -26.421 -10.368 59.354 1.00 32.47 168 SER A O 1
ATOM 1305 N N . ASN A 1 169 ? -26.266 -8.485 60.622 1.00 27.92 169 ASN A N 1
ATOM 1306 C CA . ASN A 1 169 ? -25.385 -8.853 61.737 1.00 27.92 169 ASN A CA 1
ATOM 1307 C C . ASN A 1 169 ? -24.050 -9.568 61.447 1.00 27.92 169 ASN A C 1
ATOM 1309 O O . ASN A 1 169 ? -24.011 -10.777 61.244 1.00 27.92 169 ASN A O 1
ATOM 1313 N N . TRP A 1 170 ? -22.947 -8.847 61.686 1.00 26.31 170 TRP A N 1
ATOM 1314 C CA . TRP A 1 170 ? -21.908 -9.323 62.610 1.00 26.31 170 TRP A CA 1
ATOM 1315 C C . TRP A 1 170 ? -21.159 -8.139 63.245 1.00 26.31 170 TRP A C 1
ATOM 1317 O O . TRP A 1 170 ? -20.663 -7.255 62.550 1.00 26.31 170 TRP A O 1
ATOM 1327 N N . GLU A 1 171 ? -21.124 -8.122 64.578 1.00 25.48 171 GLU A N 1
ATOM 1328 C CA . GLU A 1 171 ? -20.394 -7.169 65.418 1.00 25.48 171 GLU A CA 1
ATOM 1329 C C . GLU A 1 171 ? -18.923 -7.565 65.633 1.00 25.48 171 GLU A C 1
ATOM 1331 O O . GLU A 1 171 ? -18.561 -8.738 65.607 1.00 25.48 171 GLU A O 1
ATOM 1336 N N . SER A 1 172 ? -18.145 -6.560 66.044 1.00 28.14 172 SER A N 1
ATOM 1337 C CA . SER A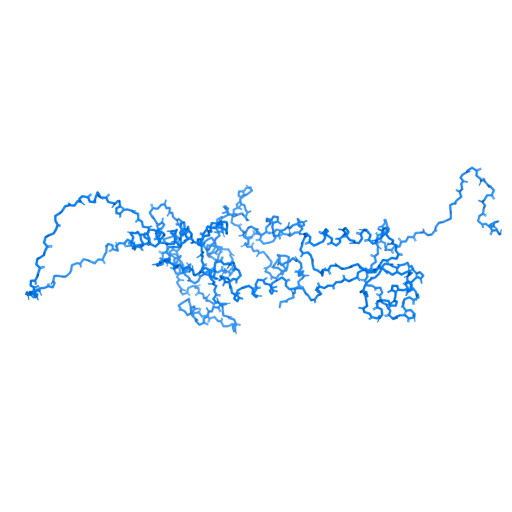 1 172 ? -16.899 -6.604 66.830 1.00 28.14 172 SER A CA 1
ATOM 1338 C C . SER A 1 172 ? -15.558 -6.556 66.079 1.00 28.14 172 SER A C 1
ATOM 1340 O O . SER A 1 172 ? -15.196 -7.444 65.314 1.00 28.14 172 SER A O 1
ATOM 1342 N N . GLY A 1 173 ? -14.788 -5.499 66.384 1.00 26.50 173 GLY A N 1
ATOM 1343 C CA . GLY A 1 173 ? -13.355 -5.391 66.088 1.00 26.50 173 GLY A CA 1
ATOM 1344 C C . GLY A 1 173 ? -12.864 -3.966 65.814 1.00 26.50 173 GLY A C 1
ATOM 1345 O O . GLY A 1 173 ? -12.696 -3.588 64.663 1.00 26.50 173 GLY A O 1
ATOM 1346 N N . GLN A 1 174 ? -12.642 -3.182 66.871 1.00 28.19 174 GLN A N 1
ATOM 1347 C CA . GLN A 1 174 ? -12.183 -1.784 66.879 1.00 28.19 174 GLN A CA 1
ATOM 1348 C C . GLN A 1 174 ? -10.853 -1.513 66.147 1.00 28.19 174 GLN A C 1
ATOM 1350 O O . GLN A 1 174 ? -9.880 -2.238 66.333 1.00 28.19 174 GLN A O 1
ATOM 1355 N N . SER A 1 175 ? -10.774 -0.350 65.488 1.00 28.84 175 SER A N 1
ATOM 1356 C CA . SER A 1 175 ? -9.689 0.633 65.664 1.00 28.84 175 SER A CA 1
ATOM 1357 C C . SER A 1 175 ? -10.085 1.948 64.979 1.00 28.84 175 SER A C 1
ATOM 1359 O O . SER A 1 175 ? -10.056 2.074 63.757 1.00 28.84 175 SER A O 1
ATOM 1361 N N . GLU A 1 176 ? -10.495 2.927 65.785 1.00 28.67 176 GLU A N 1
ATOM 1362 C CA . GLU A 1 176 ? -10.584 4.329 65.382 1.00 28.67 176 GLU A CA 1
ATOM 1363 C C . GLU A 1 176 ? -9.172 4.909 65.250 1.00 28.67 176 GLU A C 1
ATOM 1365 O O . GLU A 1 176 ? -8.375 4.820 66.182 1.00 28.67 176 GLU A O 1
ATOM 1370 N N . PHE A 1 177 ? -8.893 5.589 64.139 1.00 26.41 177 PHE A N 1
ATOM 1371 C CA . PHE A 1 177 ? -8.002 6.746 64.160 1.00 26.41 177 PHE A CA 1
ATOM 1372 C C . PHE A 1 177 ? -8.571 7.828 63.244 1.00 26.41 177 PHE A C 1
ATOM 1374 O O . PHE A 1 177 ? -8.528 7.746 62.017 1.00 26.41 177 PHE A O 1
ATOM 1381 N N . LEU A 1 178 ? -9.147 8.844 63.883 1.00 31.52 178 LEU A N 1
ATOM 1382 C CA . LEU A 1 178 ? -9.588 10.088 63.271 1.00 31.52 178 LEU A CA 1
ATOM 1383 C C . LEU A 1 178 ? -8.374 10.837 62.703 1.00 31.52 178 LEU A C 1
ATOM 1385 O O . LEU A 1 178 ? -7.448 11.177 63.436 1.00 31.52 178 LEU A O 1
ATOM 1389 N N . SER A 1 179 ? -8.415 11.180 61.418 1.00 31.16 179 SER A N 1
ATOM 1390 C CA . SER A 1 179 ? -7.749 12.386 60.922 1.00 31.16 179 SER A CA 1
ATOM 1391 C C . SER A 1 179 ? -8.752 13.207 60.120 1.00 31.16 179 SER A C 1
ATOM 1393 O O . SER A 1 179 ? -9.393 12.749 59.176 1.00 31.16 179 SER A O 1
ATOM 1395 N N . ASN A 1 180 ? -8.945 14.417 60.624 1.00 26.52 180 ASN A N 1
ATOM 1396 C CA . ASN A 1 180 ? -9.970 15.367 60.258 1.00 26.52 180 ASN A CA 1
ATOM 1397 C C . ASN A 1 180 ? -9.555 16.140 58.995 1.00 26.52 180 ASN A C 1
ATOM 1399 O O . ASN A 1 180 ? -8.415 16.582 58.884 1.00 26.52 180 ASN A O 1
ATOM 1403 N N . THR A 1 181 ? -10.531 16.357 58.110 1.00 32.75 181 THR A N 1
ATOM 1404 C CA . THR A 1 181 ? -10.674 17.499 57.185 1.00 32.75 181 THR A CA 1
ATOM 1405 C C . THR A 1 181 ? -9.469 17.938 56.344 1.00 32.75 181 THR A C 1
ATOM 1407 O O . THR A 1 181 ? -8.650 18.717 56.811 1.00 32.75 181 THR A O 1
ATOM 1410 N N . GLN A 1 182 ? -9.532 17.672 55.034 1.00 31.42 182 GLN A N 1
ATOM 1411 C CA . GLN A 1 182 ? -9.660 18.749 54.040 1.00 31.42 182 GLN A CA 1
ATOM 1412 C C . GLN A 1 182 ? -10.516 18.278 52.858 1.00 31.42 182 GLN A C 1
ATOM 1414 O O . GLN A 1 182 ? -10.101 17.459 52.046 1.00 31.42 182 GLN A O 1
ATOM 1419 N N . ASN A 1 183 ? -11.743 18.796 52.826 1.00 36.19 183 ASN A N 1
ATOM 1420 C CA . ASN A 1 183 ? -12.471 19.284 51.657 1.00 36.19 183 ASN A CA 1
ATOM 1421 C C . ASN A 1 183 ? -11.829 18.966 50.286 1.00 36.19 183 ASN A C 1
ATOM 1423 O O . ASN A 1 183 ? -11.290 19.849 49.622 1.00 36.19 183 ASN A O 1
ATOM 1427 N N . THR A 1 184 ? -11.912 17.715 49.829 1.00 35.53 184 THR A N 1
ATOM 1428 C CA . THR A 1 184 ? -11.855 17.455 48.391 1.00 35.53 184 THR A CA 1
ATOM 1429 C C . THR A 1 184 ? -13.246 17.763 47.883 1.00 35.53 184 THR A C 1
ATOM 1431 O O . THR A 1 184 ? -14.195 17.009 48.089 1.00 35.53 184 THR A O 1
ATOM 1434 N N . GLN A 1 185 ? -13.362 18.967 47.323 1.00 39.53 185 GLN A N 1
ATOM 1435 C CA . GLN A 1 185 ? -14.511 19.416 46.557 1.00 39.53 185 GLN A CA 1
ATOM 1436 C C . GLN A 1 185 ? -15.074 18.262 45.736 1.00 39.53 185 GLN A C 1
ATOM 1438 O O . GLN A 1 185 ? -14.287 17.495 45.192 1.00 39.53 185 GLN A O 1
ATOM 1443 N N . ASN A 1 186 ? -16.404 18.168 45.665 1.00 41.19 186 ASN A N 1
ATOM 1444 C CA . ASN A 1 186 ? -17.162 17.357 44.714 1.00 41.19 186 ASN A CA 1
ATOM 1445 C C . ASN A 1 186 ? -16.430 17.260 43.364 1.00 41.19 186 ASN A C 1
ATOM 1447 O O . ASN A 1 186 ? -16.633 18.091 42.483 1.00 41.19 186 ASN A O 1
ATOM 1451 N N . ILE A 1 187 ? -15.556 16.263 43.216 1.00 48.25 187 ILE A N 1
ATOM 1452 C CA . ILE A 1 187 ? -14.946 15.930 41.938 1.00 48.25 187 ILE A CA 1
ATOM 1453 C C . ILE A 1 187 ? -16.102 15.348 41.152 1.00 48.25 187 ILE A C 1
ATOM 1455 O O . ILE A 1 187 ? -16.721 14.381 41.601 1.00 48.25 187 ILE A O 1
ATOM 1459 N N . ASP A 1 188 ? -16.432 16.016 40.057 1.00 50.59 188 ASP A N 1
ATOM 1460 C CA . ASP A 1 188 ? -17.538 15.720 39.165 1.00 50.59 188 ASP A CA 1
ATOM 1461 C C . ASP A 1 188 ? -17.667 14.198 38.963 1.00 50.59 188 ASP A C 1
ATOM 1463 O O . ASP A 1 188 ? -16.919 13.579 38.205 1.00 50.59 188 ASP A O 1
ATOM 1467 N N . LYS A 1 189 ? -18.606 13.558 39.679 1.00 53.88 189 LYS A N 1
ATOM 1468 C CA . LYS A 1 189 ? -18.890 12.108 39.585 1.00 53.88 189 LYS A CA 1
ATOM 1469 C C . LYS A 1 189 ? -19.512 11.726 38.229 1.00 53.88 189 LYS A C 1
ATOM 1471 O O . LYS A 1 189 ? -20.025 10.619 38.071 1.00 53.88 189 LYS A O 1
ATOM 1476 N N . ASN A 1 190 ? -19.496 12.650 37.272 1.00 72.62 190 ASN A N 1
ATOM 1477 C CA . ASN A 1 190 ? -20.133 12.549 35.970 1.00 72.62 190 ASN A CA 1
ATOM 1478 C C . ASN A 1 190 ? -19.154 12.218 34.837 1.00 72.62 190 ASN A C 1
ATOM 1480 O O . ASN A 1 190 ? -19.608 12.024 33.713 1.00 72.62 190 ASN A O 1
ATOM 1484 N N . PHE A 1 191 ? -17.844 12.130 35.101 1.00 86.69 191 PHE A N 1
ATOM 1485 C CA . PHE A 1 191 ? -16.872 11.737 34.080 1.00 86.69 191 PHE A CA 1
ATOM 1486 C C . PHE A 1 191 ? -16.496 10.254 34.188 1.00 86.69 191 PHE A C 1
ATOM 1488 O O . PHE A 1 191 ? -16.012 9.794 35.224 1.00 86.69 191 PHE A O 1
ATOM 1495 N N . TYR A 1 192 ? -16.685 9.527 33.088 1.00 89.62 192 TYR A N 1
ATOM 1496 C CA . TYR A 1 192 ? -16.356 8.111 32.943 1.00 89.62 192 TYR A CA 1
ATOM 1497 C C . TYR A 1 192 ? -15.409 7.948 31.755 1.00 89.62 192 TYR A C 1
ATOM 1499 O O . TYR A 1 192 ? -15.816 8.117 30.611 1.00 89.62 192 TYR A O 1
ATOM 1507 N N . LEU A 1 193 ? -14.142 7.626 32.023 1.00 92.00 193 LEU A N 1
ATOM 1508 C CA . LEU A 1 193 ? -13.070 7.663 31.020 1.00 92.00 193 LEU A CA 1
ATOM 1509 C C . LEU A 1 193 ? -13.288 6.698 29.844 1.00 92.00 193 LEU A C 1
ATOM 1511 O O . LEU A 1 193 ? -12.863 6.991 28.733 1.00 92.00 193 LEU A O 1
ATOM 1515 N N . PHE A 1 194 ? -13.90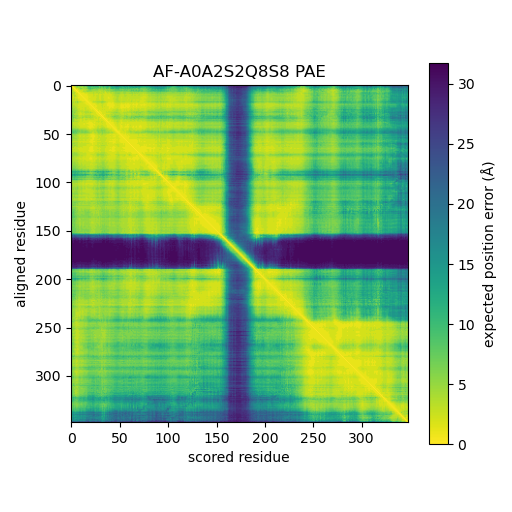8 5.546 30.103 1.00 92.12 194 PHE A N 1
ATOM 1516 C CA . PHE A 1 194 ? -14.145 4.483 29.121 1.00 92.12 194 PHE A CA 1
ATOM 1517 C C . PHE A 1 194 ? -15.637 4.351 28.776 1.00 92.12 194 PHE A C 1
ATOM 1519 O O . PHE A 1 194 ? -16.121 3.250 28.545 1.00 92.12 194 PHE A O 1
ATOM 1526 N N . ASN A 1 195 ? -16.420 5.430 28.862 1.00 89.75 195 ASN A N 1
ATOM 1527 C CA . ASN A 1 195 ? -17.838 5.382 28.509 1.00 89.75 195 ASN A CA 1
ATOM 1528 C C . ASN A 1 195 ? -18.224 6.574 27.636 1.00 89.75 195 ASN A C 1
ATOM 1530 O O . ASN A 1 195 ? -18.183 7.723 28.081 1.00 89.75 195 ASN A O 1
ATOM 1534 N N . SER A 1 196 ? -18.672 6.272 26.422 1.00 90.44 196 SER A N 1
ATOM 1535 C CA . SER A 1 196 ? -19.024 7.276 25.419 1.00 90.44 196 SER A CA 1
ATOM 1536 C C . SER A 1 196 ? -20.507 7.664 25.427 1.00 90.44 196 SER A C 1
ATOM 1538 O O . SER A 1 196 ? -20.863 8.755 24.975 1.00 90.44 196 SER A O 1
ATOM 1540 N N . SER A 1 197 ? -21.370 6.827 26.019 1.00 86.69 197 SER A N 1
ATOM 1541 C CA . SER A 1 197 ? -22.839 6.972 25.986 1.00 86.69 197 SER A CA 1
ATOM 1542 C C . SER A 1 197 ? -23.376 8.282 26.577 1.00 86.69 197 SER A C 1
ATOM 1544 O O . SER A 1 197 ? -24.495 8.690 26.277 1.00 86.69 197 SER A O 1
ATOM 1546 N N . ALA A 1 198 ? -22.594 8.957 27.425 1.00 85.94 198 ALA A N 1
ATOM 1547 C CA . ALA A 1 198 ? -22.977 10.238 28.012 1.00 85.94 198 ALA A CA 1
ATOM 1548 C C . ALA A 1 198 ? -22.848 11.427 27.039 1.00 85.94 198 ALA A C 1
ATOM 1550 O O . ALA A 1 198 ? -23.395 12.492 27.319 1.00 85.94 198 ALA A O 1
ATOM 1551 N N . TYR A 1 199 ? -22.122 11.268 25.927 1.00 87.56 199 TYR A N 1
ATOM 1552 C CA . TYR A 1 199 ? -21.741 12.372 25.039 1.00 87.56 199 TYR A CA 1
ATOM 1553 C C . TYR A 1 199 ? -22.396 12.295 23.665 1.00 87.56 199 TYR A C 1
ATOM 1555 O O . TYR A 1 199 ? -22.743 13.325 23.088 1.00 87.56 199 TYR A O 1
ATOM 1563 N N . SER A 1 200 ? -22.545 11.089 23.120 1.00 84.62 200 SER A N 1
ATOM 1564 C CA . SER A 1 200 ? -23.159 10.870 21.814 1.00 84.62 200 SER A CA 1
ATOM 1565 C C . SER A 1 200 ? -23.642 9.429 21.678 1.00 84.62 200 SER A C 1
ATOM 1567 O O . SER A 1 200 ? -23.357 8.594 22.533 1.00 84.62 200 SER A O 1
ATOM 1569 N N . ASN A 1 201 ? -24.315 9.135 20.567 1.00 81.88 201 ASN A N 1
ATOM 1570 C CA . ASN A 1 201 ? -24.653 7.765 20.180 1.00 81.88 201 ASN A CA 1
ATOM 1571 C C . ASN A 1 201 ? -23.468 7.012 19.543 1.00 81.88 201 ASN A C 1
ATOM 1573 O O . ASN A 1 201 ? -23.659 5.905 19.058 1.00 81.88 201 ASN A O 1
ATOM 1577 N N . HIS A 1 202 ? -22.275 7.613 19.504 1.00 82.88 202 HIS A N 1
ATOM 1578 C CA . HIS A 1 202 ? -21.060 6.958 19.033 1.00 82.88 202 HIS A CA 1
ATOM 1579 C C . HIS A 1 202 ? -20.307 6.298 20.182 1.00 82.88 202 HIS A C 1
ATOM 1581 O O . HIS A 1 202 ? -20.284 6.804 21.308 1.00 82.88 202 HIS A O 1
ATOM 1587 N N . HIS A 1 203 ? -19.636 5.199 19.856 1.00 87.44 203 HIS A N 1
ATOM 1588 C CA . HIS A 1 203 ? -18.791 4.441 20.775 1.00 87.44 203 HIS A CA 1
ATOM 1589 C C . HIS A 1 203 ? -17.320 4.839 20.640 1.00 87.44 203 HIS A C 1
ATOM 1591 O O . HIS A 1 203 ? -16.901 5.388 19.620 1.00 87.44 203 HIS A O 1
ATOM 1597 N N . ASN A 1 204 ? -16.509 4.493 21.642 1.00 89.00 204 ASN A N 1
ATOM 1598 C CA . ASN A 1 204 ? -15.048 4.577 21.594 1.00 89.00 204 ASN A CA 1
ATOM 1599 C C . ASN A 1 204 ? -14.492 6.013 21.443 1.00 89.00 204 ASN A C 1
ATOM 1601 O O . ASN A 1 204 ? -13.514 6.249 20.726 1.00 89.00 204 ASN A O 1
ATOM 1605 N N . LEU A 1 205 ? -15.103 6.990 22.123 1.00 91.06 205 LEU A N 1
ATOM 1606 C CA . LEU A 1 205 ? -14.635 8.377 22.173 1.00 91.06 205 LEU A CA 1
ATOM 1607 C C . LEU A 1 205 ? -13.361 8.489 23.023 1.00 91.06 205 LEU A C 1
ATOM 1609 O O . LEU A 1 205 ? -13.360 8.190 24.215 1.00 91.06 205 LEU A O 1
ATOM 1613 N N . LEU A 1 206 ? -12.283 9.007 22.423 1.00 93.44 206 LEU A N 1
ATOM 1614 C CA . LEU A 1 206 ? -10.918 9.100 22.978 1.00 93.44 206 LEU A CA 1
ATOM 1615 C C . LEU A 1 206 ? -10.235 7.743 23.210 1.00 93.44 206 LEU A C 1
ATOM 1617 O O . LEU A 1 206 ? -9.116 7.542 22.741 1.00 93.44 206 LEU A O 1
ATOM 1621 N N . LEU A 1 207 ? -10.882 6.839 23.946 1.00 93.44 207 LEU A N 1
ATOM 1622 C CA . LEU A 1 207 ? -10.434 5.482 24.258 1.00 93.44 207 LEU A CA 1
ATOM 1623 C C . LEU A 1 207 ? -11.576 4.504 23.981 1.00 93.44 207 LEU A C 1
ATOM 1625 O O . LEU A 1 207 ? -12.738 4.896 23.972 1.00 93.44 207 LEU A O 1
ATOM 1629 N N . GLN A 1 208 ? -11.254 3.224 23.782 1.00 91.81 208 GLN A N 1
ATOM 1630 C CA . GLN A 1 208 ? -12.296 2.214 23.597 1.00 91.81 208 GLN A CA 1
ATOM 1631 C C . GLN A 1 208 ? -13.152 2.067 24.858 1.00 91.81 208 GLN A C 1
ATOM 1633 O O . GLN A 1 208 ? -12.603 2.015 25.964 1.00 91.81 208 GLN A O 1
ATOM 1638 N N . ASP A 1 209 ? -14.459 1.893 24.688 1.00 90.00 209 ASP A N 1
ATOM 1639 C CA . ASP A 1 209 ? -15.409 1.714 25.789 1.00 90.00 209 ASP A CA 1
ATOM 1640 C C . ASP A 1 209 ? -15.171 0.384 26.532 1.00 90.00 209 ASP A C 1
ATOM 1642 O O . ASP A 1 209 ? -15.380 0.272 27.741 1.00 90.00 209 ASP A O 1
ATOM 1646 N N . SER A 1 210 ? -14.626 -0.624 25.842 1.00 89.19 210 SER A N 1
ATOM 1647 C CA . SER A 1 210 ? -14.189 -1.892 26.444 1.00 89.19 210 SER A CA 1
ATOM 1648 C C . SER A 1 210 ? -12.835 -1.827 27.168 1.00 89.19 210 SER A C 1
ATOM 1650 O O . SER A 1 210 ? -12.403 -2.826 27.763 1.00 89.19 210 SER A O 1
ATOM 1652 N N . THR A 1 211 ? -12.157 -0.673 27.174 1.00 92.19 211 THR A N 1
ATOM 1653 C CA . THR A 1 211 ? -10.884 -0.493 27.891 1.00 92.19 211 THR A CA 1
ATOM 1654 C C . THR A 1 211 ? -11.085 -0.675 29.395 1.00 92.19 211 THR A C 1
ATOM 1656 O O . THR A 1 211 ? -11.989 -0.110 29.998 1.00 92.19 211 THR A O 1
ATOM 1659 N N . ARG A 1 212 ? -10.202 -1.450 30.039 1.00 90.44 212 ARG A N 1
ATOM 1660 C CA . ARG A 1 212 ? -10.232 -1.676 31.501 1.00 90.44 212 ARG A CA 1
ATOM 1661 C C . ARG A 1 212 ? -9.126 -0.951 32.264 1.00 90.44 212 ARG A C 1
ATOM 1663 O O . ARG A 1 212 ? -9.143 -0.910 33.489 1.00 90.44 212 ARG A O 1
ATOM 1670 N N . GLY A 1 213 ? -8.142 -0.409 31.554 1.00 94.19 213 GLY A N 1
ATOM 1671 C CA . GLY A 1 213 ? -7.017 0.309 32.137 1.00 94.19 213 GLY A CA 1
ATOM 1672 C C . GLY A 1 213 ? -5.901 0.553 31.130 1.00 94.19 213 GLY A C 1
ATOM 1673 O O . GLY A 1 2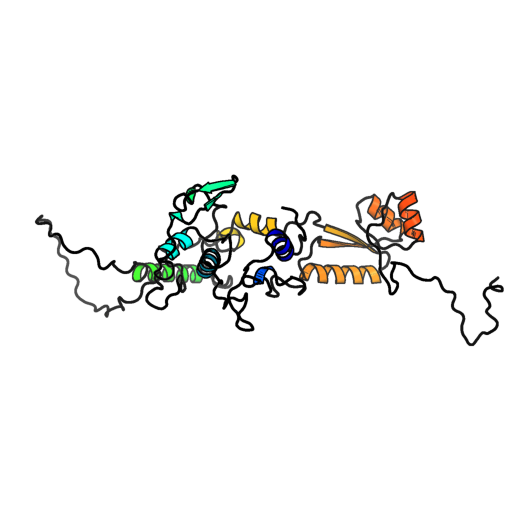13 ? -5.936 0.045 30.011 1.00 94.19 213 GLY A O 1
ATOM 1674 N N . LEU A 1 214 ? -4.896 1.323 31.547 1.00 95.62 214 LEU A N 1
ATOM 1675 C CA . LEU A 1 214 ? -3.724 1.647 30.735 1.00 95.62 214 LEU A CA 1
ATOM 1676 C C . LEU A 1 214 ? -2.474 0.994 31.325 1.00 95.62 214 LEU A C 1
ATOM 1678 O O . LEU A 1 214 ? -2.219 1.084 32.529 1.00 95.62 214 LEU A O 1
ATOM 1682 N N . ARG A 1 215 ? -1.671 0.356 30.467 1.00 95.44 215 ARG A N 1
ATOM 1683 C CA . ARG A 1 215 ? -0.404 -0.271 30.857 1.00 95.44 215 ARG A CA 1
ATOM 1684 C C . ARG A 1 215 ? 0.776 0.561 30.372 1.00 95.44 215 ARG A C 1
ATOM 1686 O O . ARG A 1 215 ? 0.916 0.803 29.176 1.00 95.44 215 ARG A O 1
ATOM 1693 N N . SER A 1 216 ? 1.658 0.934 31.293 1.00 96.50 216 SER A N 1
ATOM 1694 C CA . SER A 1 216 ? 2.928 1.580 30.957 1.00 96.50 216 SER A CA 1
ATOM 1695 C C . SER A 1 216 ? 3.830 0.630 30.168 1.00 96.50 216 SER A C 1
ATOM 1697 O O . SER A 1 216 ? 3.924 -0.558 30.478 1.00 96.50 216 SER A O 1
ATOM 1699 N N . LEU A 1 217 ? 4.503 1.166 29.152 1.00 96.38 217 LEU A N 1
ATOM 1700 C CA . LEU A 1 217 ? 5.496 0.444 28.361 1.00 96.38 217 LEU A CA 1
ATOM 1701 C C . LEU A 1 217 ? 6.896 0.767 28.871 1.00 96.38 217 LEU A C 1
ATOM 1703 O O . LEU A 1 217 ? 7.217 1.939 29.097 1.00 96.38 217 LEU A O 1
ATOM 1707 N N . GLU A 1 218 ? 7.734 -0.257 28.993 1.00 96.38 218 GLU A N 1
ATOM 1708 C CA . GLU A 1 218 ? 9.162 -0.079 29.251 1.00 96.38 218 GLU A CA 1
ATOM 1709 C C . GLU A 1 218 ? 9.828 0.707 28.125 1.00 96.38 218 GLU A C 1
ATOM 1711 O O . GLU A 1 218 ? 9.427 0.615 26.966 1.00 96.38 218 GLU A O 1
ATOM 1716 N N . GLU A 1 219 ? 10.883 1.449 28.451 1.00 94.56 219 GLU A N 1
ATOM 1717 C CA . GLU A 1 219 ? 11.577 2.311 27.493 1.00 94.56 219 GLU A CA 1
ATOM 1718 C C . GLU A 1 219 ? 12.082 1.554 26.254 1.00 94.56 219 GLU A C 1
ATOM 1720 O O . GLU A 1 219 ? 11.943 2.048 25.136 1.00 94.56 219 GLU A O 1
ATOM 1725 N N . SER A 1 220 ? 12.567 0.321 26.429 1.00 94.38 220 SER A N 1
ATOM 1726 C CA . SER A 1 220 ? 13.019 -0.552 25.336 1.00 94.38 220 SER A CA 1
ATOM 1727 C C . SER A 1 220 ? 11.903 -0.939 24.352 1.00 94.38 220 SER A C 1
ATOM 1729 O O . SER A 1 220 ? 12.182 -1.288 23.205 1.00 94.38 220 SER A O 1
ATOM 1731 N N . GLN A 1 221 ? 10.640 -0.857 24.783 1.00 94.62 221 GLN A N 1
ATOM 1732 C CA . GLN A 1 221 ? 9.451 -1.210 24.005 1.00 94.62 221 GLN A CA 1
ATOM 1733 C C . GLN A 1 221 ? 8.772 0.011 23.369 1.00 94.62 221 GLN A C 1
ATOM 1735 O O . GLN A 1 221 ? 7.835 -0.148 22.591 1.00 94.62 221 GLN A O 1
ATOM 1740 N N . GLN A 1 222 ? 9.233 1.235 23.655 1.00 96.06 222 GLN A N 1
ATOM 1741 C CA . GLN A 1 222 ? 8.637 2.484 23.155 1.00 96.06 222 GLN A CA 1
ATOM 1742 C C . GLN A 1 222 ? 9.082 2.824 21.720 1.00 96.06 222 GLN A C 1
ATOM 1744 O O . GLN A 1 222 ? 9.396 3.967 21.395 1.00 96.06 222 GLN A O 1
ATOM 1749 N N . THR A 1 223 ? 9.108 1.819 20.846 1.00 95.94 223 THR A N 1
ATOM 1750 C CA . THR A 1 223 ? 9.298 1.976 19.399 1.00 95.94 223 THR A CA 1
ATOM 1751 C C . THR A 1 223 ? 8.180 1.238 18.676 1.00 95.94 223 THR A C 1
ATOM 1753 O O . THR A 1 223 ? 7.724 0.199 19.153 1.00 95.94 223 THR A O 1
ATOM 1756 N N . TYR A 1 224 ? 7.745 1.740 17.516 1.00 94.75 224 TYR A N 1
ATOM 1757 C CA . TYR A 1 224 ? 6.653 1.104 16.767 1.00 94.75 224 TYR A CA 1
ATOM 1758 C C . TYR A 1 224 ? 6.981 -0.357 16.421 1.00 94.75 224 TYR A C 1
ATOM 1760 O O . TYR A 1 224 ? 6.126 -1.223 16.551 1.00 94.75 224 TYR A O 1
ATOM 1768 N N . ALA A 1 225 ? 8.237 -0.649 16.063 1.00 94.38 225 ALA A N 1
ATOM 1769 C CA . ALA A 1 225 ? 8.673 -1.996 15.707 1.00 94.38 225 ALA A CA 1
ATOM 1770 C C . ALA A 1 225 ? 8.576 -2.968 16.894 1.00 94.38 225 ALA A C 1
ATOM 1772 O O . ALA A 1 225 ? 8.114 -4.094 16.734 1.00 94.38 225 ALA A O 1
ATOM 1773 N N . LYS A 1 226 ? 8.971 -2.536 18.100 1.00 95.31 226 LYS A N 1
ATOM 1774 C CA . LYS A 1 226 ? 8.851 -3.368 19.307 1.00 95.31 226 LYS A CA 1
ATOM 1775 C C . LYS A 1 226 ? 7.405 -3.508 19.774 1.00 95.31 226 LYS A C 1
ATOM 1777 O O . LYS A 1 226 ? 7.020 -4.602 20.169 1.00 95.31 226 LYS A O 1
ATOM 1782 N N . TYR A 1 227 ? 6.611 -2.443 19.675 1.00 95.50 227 TYR A N 1
ATOM 1783 C CA . TYR A 1 227 ? 5.195 -2.473 20.036 1.00 95.50 227 TYR A CA 1
ATOM 1784 C C . TYR A 1 227 ? 4.377 -3.395 19.120 1.00 95.50 227 TYR A C 1
ATOM 1786 O O . TYR A 1 227 ? 3.580 -4.193 19.606 1.00 95.50 227 TYR A O 1
ATOM 1794 N N . LEU A 1 228 ? 4.600 -3.314 17.802 1.00 94.38 228 LEU A N 1
ATOM 1795 C CA . LEU A 1 228 ? 3.906 -4.149 16.819 1.00 94.38 228 LEU A CA 1
ATOM 1796 C C . LEU A 1 228 ? 4.415 -5.596 16.810 1.00 94.38 228 LEU A C 1
ATOM 1798 O O . LEU A 1 228 ? 3.643 -6.518 16.549 1.00 94.38 228 LEU A O 1
ATOM 1802 N N . GLY A 1 229 ? 5.701 -5.813 17.104 1.00 93.06 229 GLY A N 1
ATOM 1803 C CA . GLY A 1 229 ? 6.294 -7.146 17.186 1.00 93.06 229 GLY A CA 1
ATOM 1804 C C . GLY A 1 229 ? 6.035 -7.970 15.921 1.00 93.06 229 GLY A C 1
ATOM 1805 O O . GLY A 1 229 ? 6.317 -7.519 14.814 1.00 93.06 229 GLY A O 1
ATOM 1806 N N . ARG A 1 230 ? 5.453 -9.167 16.083 1.00 90.31 230 ARG A N 1
ATOM 1807 C CA . ARG A 1 230 ? 5.132 -10.090 14.974 1.00 90.31 230 ARG A CA 1
ATOM 1808 C C . ARG A 1 230 ? 4.116 -9.537 13.976 1.00 90.31 230 ARG A C 1
ATOM 1810 O O . ARG A 1 230 ? 4.106 -9.962 12.829 1.00 90.31 230 ARG A O 1
ATOM 1817 N N . SER A 1 231 ? 3.273 -8.579 14.366 1.00 90.94 231 SER A N 1
ATOM 1818 C CA . SER A 1 231 ? 2.356 -7.943 13.411 1.00 90.94 231 SER A CA 1
ATOM 1819 C C . SER A 1 231 ? 3.108 -7.169 12.327 1.00 90.94 231 SER A C 1
ATOM 1821 O O . SER A 1 231 ? 2.559 -6.951 11.249 1.00 90.94 231 SER A O 1
ATOM 1823 N N . MET A 1 232 ? 4.376 -6.808 12.567 1.00 90.31 232 MET A N 1
ATOM 1824 C CA . MET A 1 232 ? 5.228 -6.220 11.539 1.00 90.31 232 MET A CA 1
ATOM 1825 C C . MET A 1 232 ? 5.477 -7.195 10.381 1.00 90.31 232 MET A C 1
ATOM 1827 O O . MET A 1 232 ? 5.487 -6.765 9.233 1.00 90.31 232 MET A O 1
ATOM 1831 N N . ASP A 1 233 ? 5.596 -8.496 10.655 1.00 89.44 233 ASP A N 1
ATOM 1832 C CA . ASP A 1 233 ? 5.827 -9.514 9.624 1.00 89.44 233 ASP A CA 1
ATOM 1833 C C . ASP A 1 233 ? 4.633 -9.610 8.666 1.00 89.44 233 ASP A C 1
ATOM 1835 O O . ASP A 1 233 ? 4.813 -9.742 7.460 1.00 89.44 233 ASP A O 1
ATOM 1839 N N . ILE A 1 234 ? 3.408 -9.454 9.183 1.00 87.56 234 ILE A N 1
ATOM 1840 C CA . ILE A 1 234 ? 2.181 -9.415 8.373 1.00 87.56 234 ILE A CA 1
ATOM 1841 C C . ILE A 1 234 ? 2.170 -8.162 7.488 1.00 87.56 234 ILE A C 1
ATOM 1843 O O . ILE A 1 234 ? 1.921 -8.253 6.288 1.00 87.56 234 ILE A O 1
ATOM 1847 N N . VAL A 1 235 ? 2.487 -6.993 8.058 1.00 85.38 235 VAL A N 1
ATOM 1848 C CA . VAL A 1 235 ? 2.544 -5.723 7.310 1.00 85.38 235 VAL A CA 1
ATOM 1849 C C . VAL A 1 235 ? 3.592 -5.779 6.197 1.00 85.38 235 VAL A C 1
AT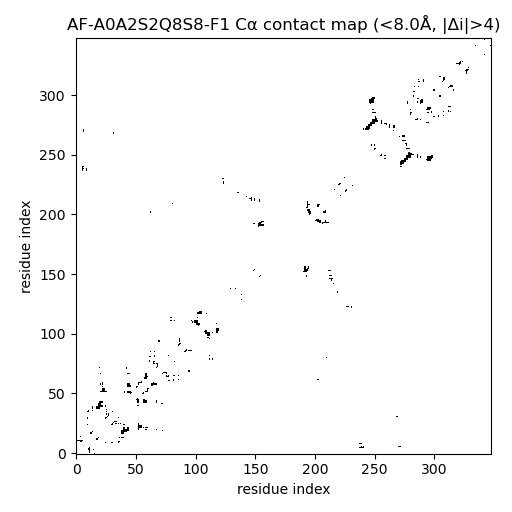OM 1851 O O . VAL A 1 235 ? 3.344 -5.302 5.091 1.00 85.38 235 VAL A O 1
ATOM 1854 N N . LEU A 1 236 ? 4.757 -6.364 6.476 1.00 84.31 236 LEU A N 1
ATOM 1855 C CA . LEU A 1 236 ? 5.815 -6.557 5.487 1.00 84.31 236 LEU A CA 1
ATOM 1856 C C . LEU A 1 236 ? 5.441 -7.629 4.457 1.00 84.31 236 LEU A C 1
ATOM 1858 O O . LEU A 1 236 ? 5.750 -7.460 3.283 1.00 84.31 236 LEU A O 1
ATOM 1862 N N . GLY A 1 237 ? 4.721 -8.675 4.867 1.00 84.69 237 GLY A N 1
ATOM 1863 C CA . GLY A 1 237 ? 4.217 -9.724 3.984 1.00 84.69 237 GLY A CA 1
ATOM 1864 C C . GLY A 1 237 ? 3.222 -9.208 2.944 1.00 84.69 237 GLY A C 1
ATOM 1865 O O . GLY A 1 237 ? 3.311 -9.586 1.783 1.00 84.69 237 GLY A O 1
ATOM 1866 N N . VAL A 1 238 ? 2.329 -8.282 3.311 1.00 82.56 238 VAL A N 1
ATOM 1867 C CA . VAL A 1 238 ? 1.411 -7.630 2.350 1.00 82.56 238 VAL A CA 1
ATOM 1868 C C . VAL A 1 238 ? 2.167 -6.788 1.313 1.00 82.56 238 VAL A C 1
ATOM 1870 O O . VAL A 1 238 ? 1.689 -6.601 0.200 1.00 82.56 238 VAL A O 1
ATOM 1873 N N . ARG A 1 239 ? 3.358 -6.294 1.665 1.00 78.75 239 ARG A N 1
ATOM 1874 C CA . ARG A 1 239 ? 4.238 -5.506 0.784 1.00 78.75 239 ARG A CA 1
ATOM 1875 C C . ARG A 1 239 ? 5.288 -6.356 0.068 1.00 78.75 239 ARG A C 1
ATOM 1877 O O . ARG A 1 239 ? 6.233 -5.813 -0.499 1.00 78.75 239 ARG A O 1
ATOM 1884 N N . TYR A 1 240 ? 5.183 -7.678 0.151 1.00 84.44 240 TYR A N 1
ATOM 1885 C CA . TYR A 1 240 ? 6.158 -8.567 -0.454 1.00 84.44 240 TYR A CA 1
ATOM 1886 C C . TYR A 1 240 ? 5.988 -8.611 -1.978 1.00 84.44 240 TYR A C 1
ATOM 1888 O O . TYR A 1 240 ? 4.917 -8.937 -2.488 1.00 84.44 240 TYR A O 1
ATOM 1896 N N . CYS A 1 241 ? 7.081 -8.349 -2.693 1.00 85.69 241 CYS A N 1
ATOM 1897 C CA . CYS A 1 241 ? 7.213 -8.567 -4.131 1.00 85.69 241 CYS A CA 1
ATOM 1898 C C . CYS A 1 241 ? 8.224 -9.698 -4.394 1.00 85.69 241 CYS A C 1
ATOM 1900 O O . CYS A 1 241 ? 9.267 -9.727 -3.734 1.00 85.69 241 CYS A O 1
ATOM 1902 N N . PRO A 1 242 ? 7.979 -10.593 -5.375 1.00 86.81 242 PRO A N 1
ATOM 1903 C CA . PRO A 1 242 ? 8.908 -11.680 -5.707 1.00 86.81 242 PRO A CA 1
ATOM 1904 C C . PRO A 1 242 ? 10.302 -11.186 -6.117 1.00 86.81 242 PRO A C 1
ATOM 1906 O O . PRO A 1 242 ? 11.316 -11.714 -5.661 1.00 86.81 242 PRO A O 1
ATOM 1909 N N . ALA A 1 243 ? 10.355 -10.145 -6.951 1.00 87.81 243 ALA A N 1
ATOM 1910 C CA . ALA A 1 243 ? 11.594 -9.491 -7.347 1.00 87.81 243 ALA A CA 1
ATOM 1911 C C . ALA A 1 243 ? 11.904 -8.358 -6.368 1.00 87.81 243 ALA A C 1
ATOM 1913 O O . ALA A 1 243 ? 11.115 -7.432 -6.229 1.00 87.81 243 ALA A O 1
ATOM 1914 N N . THR A 1 244 ? 13.052 -8.418 -5.693 1.00 89.12 244 THR A N 1
ATOM 1915 C CA . THR A 1 244 ? 13.438 -7.419 -4.674 1.00 89.12 244 THR A CA 1
ATOM 1916 C C . THR A 1 244 ? 14.447 -6.398 -5.180 1.00 89.12 244 THR A C 1
ATOM 1918 O O . THR A 1 244 ? 14.512 -5.291 -4.651 1.00 89.12 244 THR A O 1
ATOM 1921 N N . ARG A 1 245 ? 15.222 -6.751 -6.208 1.00 94.12 245 ARG A N 1
ATOM 1922 C CA . ARG A 1 245 ? 16.252 -5.909 -6.819 1.00 94.12 245 ARG A CA 1
ATOM 1923 C C . ARG A 1 245 ? 16.288 -6.132 -8.329 1.00 94.12 245 ARG A C 1
ATOM 1925 O O . ARG A 1 245 ? 15.946 -7.223 -8.775 1.00 94.12 245 ARG A O 1
ATOM 1932 N N . MET A 1 246 ? 16.698 -5.113 -9.071 1.00 96.31 246 MET A N 1
ATOM 1933 C CA . MET A 1 246 ? 16.938 -5.195 -10.512 1.00 96.31 246 MET A CA 1
ATOM 1934 C C . MET A 1 246 ? 18.045 -4.210 -10.891 1.00 96.31 246 MET A C 1
ATOM 1936 O O . MET A 1 246 ? 18.023 -3.053 -10.476 1.00 96.31 246 MET A O 1
ATOM 1940 N N . THR A 1 247 ? 19.016 -4.656 -11.672 1.00 98.25 247 THR A N 1
ATOM 1941 C CA . THR A 1 247 ? 20.204 -3.902 -12.065 1.00 98.25 247 THR A CA 1
ATOM 1942 C C . THR A 1 247 ? 20.133 -3.571 -13.548 1.00 98.25 247 THR A C 1
ATOM 1944 O O . THR A 1 247 ? 20.226 -4.461 -14.391 1.00 98.25 247 THR A O 1
ATOM 1947 N N . LEU A 1 248 ? 19.989 -2.284 -13.864 1.00 98.50 248 LEU A N 1
ATOM 1948 C CA . LEU A 1 248 ? 19.990 -1.778 -15.234 1.00 98.50 248 LEU A CA 1
ATOM 1949 C C . LEU A 1 248 ? 21.428 -1.492 -15.684 1.00 98.50 248 LEU A C 1
ATOM 1951 O O . LEU A 1 248 ? 22.119 -0.670 -15.073 1.00 98.50 248 LEU A O 1
ATOM 1955 N N . CYS A 1 249 ? 21.871 -2.163 -16.747 1.00 98.62 249 CYS A N 1
ATOM 1956 C CA . CYS A 1 249 ? 23.133 -1.873 -17.414 1.00 98.62 249 CYS A CA 1
ATOM 1957 C C . CYS A 1 249 ? 22.985 -0.666 -18.342 1.00 98.62 249 CYS A C 1
ATOM 1959 O O . CYS A 1 249 ? 22.044 -0.586 -19.128 1.00 98.62 249 CYS A O 1
ATOM 1961 N N . VAL A 1 250 ? 23.932 0.263 -18.254 1.00 98.44 250 VAL A N 1
ATOM 1962 C CA . VAL A 1 250 ? 24.025 1.460 -19.095 1.00 98.44 250 VAL A CA 1
ATOM 1963 C C . VAL A 1 250 ? 25.427 1.582 -19.678 1.00 98.44 250 VAL A C 1
ATOM 1965 O O . VAL A 1 250 ? 26.404 1.164 -19.048 1.00 98.44 250 VAL A O 1
ATOM 1968 N N . THR A 1 251 ? 25.552 2.170 -20.866 1.00 98.00 251 THR A N 1
ATOM 1969 C CA . THR A 1 251 ? 26.809 2.160 -21.638 1.00 98.00 251 THR A CA 1
ATOM 1970 C C . THR A 1 251 ? 27.496 3.519 -21.710 1.00 98.00 251 THR A C 1
ATOM 1972 O O . THR A 1 251 ? 28.642 3.607 -22.160 1.00 98.00 251 THR A O 1
ATOM 1975 N N . SER A 1 252 ? 26.855 4.577 -21.208 1.00 98.06 252 SER A N 1
ATOM 1976 C CA . SER A 1 252 ? 27.404 5.934 -21.193 1.00 98.06 252 SER A CA 1
ATOM 1977 C C . SER A 1 252 ? 27.261 6.627 -19.833 1.00 98.06 252 SER A C 1
ATOM 1979 O O . SER A 1 252 ? 26.432 6.266 -18.996 1.00 98.06 252 SER A O 1
ATOM 1981 N N . ASP A 1 253 ? 28.085 7.649 -19.595 1.00 98.25 253 ASP A N 1
ATOM 1982 C CA . ASP A 1 253 ? 28.032 8.424 -18.348 1.00 98.25 253 ASP A CA 1
ATOM 1983 C C . ASP A 1 253 ? 26.732 9.246 -18.212 1.00 98.25 253 ASP A C 1
ATOM 1985 O O . ASP A 1 253 ? 26.161 9.251 -17.118 1.00 98.25 253 ASP A O 1
ATOM 1989 N N . PRO A 1 254 ? 26.183 9.862 -19.285 1.00 98.56 254 PRO A N 1
ATOM 1990 C CA . PRO A 1 254 ? 24.863 10.494 -19.227 1.00 98.56 254 PRO A CA 1
ATOM 1991 C C . PRO A 1 254 ? 23.732 9.517 -18.876 1.00 98.56 254 PRO A C 1
ATOM 1993 O O . PRO A 1 254 ? 22.844 9.851 -18.088 1.00 98.56 254 PRO A O 1
ATOM 1996 N N . GLU A 1 255 ? 23.762 8.292 -19.411 1.00 98.31 255 GLU A N 1
ATOM 1997 C CA . GLU A 1 255 ? 22.790 7.257 -19.038 1.00 98.31 255 GLU A CA 1
ATOM 1998 C C . GLU A 1 255 ? 22.950 6.821 -17.584 1.00 98.31 255 GLU A C 1
ATOM 2000 O O . GLU A 1 255 ? 21.950 6.611 -16.902 1.00 98.31 255 GLU A O 1
ATOM 2005 N N . MET A 1 256 ? 24.183 6.732 -17.077 1.00 98.25 256 MET A N 1
ATOM 2006 C CA . MET A 1 256 ? 24.438 6.438 -15.666 1.00 98.25 256 MET A CA 1
ATOM 2007 C C . MET A 1 256 ? 23.843 7.510 -14.756 1.00 98.25 256 MET A C 1
ATOM 2009 O O . MET A 1 256 ? 23.169 7.184 -13.777 1.00 98.25 256 MET A O 1
ATOM 2013 N N . GLU A 1 257 ? 24.007 8.787 -15.099 1.00 98.50 257 GLU A N 1
ATOM 2014 C CA . GLU A 1 257 ? 23.376 9.879 -14.360 1.00 98.50 257 GLU A CA 1
ATOM 2015 C C . GLU A 1 257 ? 21.840 9.782 -14.407 1.00 98.50 257 GLU A C 1
ATOM 2017 O O . GLU A 1 257 ? 21.172 9.903 -13.372 1.00 98.50 257 GLU A O 1
ATOM 2022 N N . LYS A 1 258 ? 21.266 9.506 -15.587 1.00 98.50 258 LYS A N 1
ATOM 2023 C CA . LYS A 1 258 ? 19.818 9.302 -15.762 1.00 98.50 258 LYS A CA 1
ATOM 2024 C C . LYS A 1 258 ? 19.314 8.108 -14.945 1.00 98.50 258 LYS A C 1
ATOM 2026 O O . LYS A 1 258 ? 18.299 8.236 -14.260 1.00 98.50 258 LYS A O 1
ATOM 2031 N N . CYS A 1 259 ? 20.037 6.988 -14.948 1.00 98.44 259 CYS A N 1
ATOM 2032 C CA . CYS A 1 259 ? 19.710 5.790 -14.179 1.00 98.44 259 CYS A CA 1
ATOM 2033 C C . CYS A 1 259 ? 19.708 6.079 -12.673 1.00 98.44 259 CYS A C 1
ATOM 2035 O O . CYS A 1 259 ? 18.766 5.710 -11.973 1.00 98.44 259 CYS A O 1
ATOM 2037 N N . ILE A 1 260 ? 20.705 6.814 -12.167 1.00 98.12 260 ILE A N 1
ATOM 2038 C CA . ILE A 1 260 ? 20.765 7.202 -10.751 1.00 98.12 260 ILE A CA 1
ATOM 2039 C C . ILE A 1 260 ? 19.569 8.089 -10.379 1.00 98.12 260 ILE A C 1
ATOM 2041 O O . ILE A 1 260 ? 18.934 7.857 -9.348 1.00 98.12 260 ILE A O 1
ATOM 2045 N N . LYS A 1 261 ? 19.208 9.072 -11.214 1.00 97.94 261 LYS A N 1
ATOM 2046 C CA . LYS A 1 261 ? 18.024 9.919 -10.973 1.00 97.94 261 LYS A CA 1
ATOM 2047 C C . LYS A 1 261 ? 16.731 9.101 -10.979 1.00 97.94 261 LYS A C 1
ATOM 2049 O O . LYS A 1 261 ? 15.908 9.264 -10.080 1.00 97.94 261 LYS A O 1
ATOM 2054 N N . MET A 1 262 ? 16.585 8.184 -11.934 1.00 96.88 262 MET A N 1
ATOM 2055 C CA . MET A 1 262 ? 15.446 7.269 -12.014 1.00 96.88 262 MET A CA 1
ATOM 2056 C C . MET A 1 262 ? 15.358 6.374 -10.770 1.00 96.88 262 MET A C 1
ATOM 2058 O O . MET A 1 262 ? 14.293 6.270 -10.167 1.00 96.88 262 MET A O 1
ATOM 2062 N N . LYS A 1 263 ? 16.484 5.825 -10.298 1.00 96.56 263 LYS A N 1
ATOM 2063 C CA . LYS A 1 263 ? 16.565 5.036 -9.057 1.00 96.56 263 LYS A CA 1
ATOM 2064 C C . LYS A 1 263 ? 16.046 5.819 -7.859 1.00 96.56 263 LYS A C 1
ATOM 2066 O O . LYS A 1 263 ? 15.271 5.289 -7.066 1.00 96.56 263 LYS A O 1
ATOM 2071 N N . MET A 1 264 ? 16.459 7.077 -7.725 1.00 94.94 264 MET A N 1
ATOM 2072 C CA . MET A 1 264 ? 16.012 7.927 -6.623 1.00 94.94 264 MET A CA 1
ATOM 2073 C C . MET A 1 264 ? 14.513 8.232 -6.712 1.00 94.94 264 MET A C 1
ATOM 2075 O O . MET A 1 264 ? 13.826 8.141 -5.697 1.00 94.94 264 MET A O 1
ATOM 2079 N N . ALA A 1 265 ? 13.995 8.528 -7.907 1.00 93.00 265 ALA A N 1
ATOM 2080 C CA . ALA A 1 265 ? 12.572 8.789 -8.118 1.00 93.00 265 ALA A CA 1
ATOM 2081 C C . ALA A 1 265 ? 11.696 7.571 -7.769 1.00 93.00 265 ALA A C 1
ATOM 2083 O O . ALA A 1 265 ? 10.724 7.708 -7.027 1.00 93.00 265 ALA A O 1
ATOM 2084 N N . LEU A 1 266 ? 12.078 6.373 -8.226 1.00 91.06 266 LEU A N 1
ATOM 2085 C CA . LEU A 1 266 ? 11.350 5.129 -7.942 1.00 91.06 266 LEU A CA 1
ATOM 2086 C C . LEU A 1 266 ? 11.395 4.763 -6.451 1.00 91.06 266 LEU A C 1
ATOM 2088 O O . LEU A 1 266 ? 10.387 4.351 -5.878 1.00 91.06 266 LEU A O 1
ATOM 2092 N N . LYS A 1 267 ? 12.541 4.983 -5.792 1.00 88.44 267 LYS A N 1
ATOM 2093 C CA . LYS A 1 267 ? 12.707 4.715 -4.356 1.00 88.44 267 LYS A CA 1
ATOM 2094 C C . LYS A 1 267 ? 11.811 5.593 -3.482 1.00 88.44 267 LYS A C 1
ATOM 2096 O O . LYS A 1 267 ? 11.305 5.116 -2.469 1.00 88.44 267 LYS A O 1
ATOM 2101 N N . VAL A 1 268 ? 11.591 6.853 -3.867 1.00 86.06 268 VAL A N 1
ATOM 2102 C CA . VAL A 1 268 ? 10.667 7.762 -3.161 1.00 86.06 268 VAL A CA 1
ATOM 2103 C C . VAL A 1 268 ? 9.227 7.250 -3.222 1.00 86.06 268 VAL A C 1
ATOM 2105 O O . VAL A 1 268 ? 8.492 7.390 -2.249 1.00 86.06 268 VAL A O 1
ATOM 2108 N N . GLN A 1 269 ? 8.852 6.599 -4.323 1.00 81.88 269 GLN A N 1
ATOM 2109 C CA . GLN A 1 269 ? 7.531 5.995 -4.508 1.00 81.88 269 GLN A CA 1
ATOM 2110 C C . GLN A 1 269 ? 7.397 4.609 -3.860 1.00 81.88 269 GLN A C 1
ATOM 2112 O O . GLN A 1 269 ? 6.351 3.979 -3.982 1.00 81.88 269 GLN A O 1
ATOM 2117 N N . LEU A 1 270 ? 8.436 4.133 -3.156 1.00 80.12 270 LEU A N 1
ATOM 2118 C CA . LEU A 1 270 ? 8.491 2.804 -2.536 1.00 80.12 270 LEU A CA 1
ATOM 2119 C C . LEU A 1 270 ? 8.217 1.660 -3.529 1.00 80.12 270 LEU A C 1
ATOM 2121 O O . LEU A 1 270 ? 7.717 0.611 -3.130 1.00 80.12 270 LEU A O 1
ATOM 2125 N N . LEU A 1 271 ? 8.559 1.864 -4.806 1.00 85.50 271 LEU A N 1
ATOM 2126 C CA . LEU A 1 271 ? 8.422 0.847 -5.842 1.00 85.50 271 LEU A CA 1
ATOM 2127 C C . LEU A 1 271 ?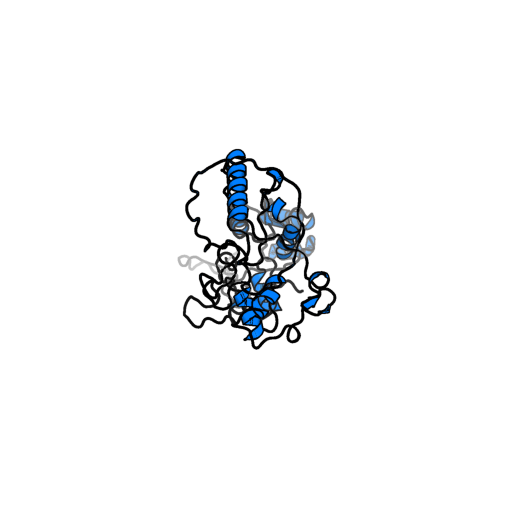 9.521 -0.209 -5.715 1.00 85.50 271 LEU A C 1
ATOM 2129 O O . LEU A 1 271 ? 10.675 0.085 -5.392 1.00 85.50 271 LEU A O 1
ATOM 2133 N N . VAL A 1 272 ? 9.134 -1.443 -5.998 1.00 87.38 272 VAL A N 1
ATOM 2134 C CA . VAL A 1 272 ? 9.951 -2.650 -5.944 1.00 87.38 272 VAL A CA 1
ATOM 2135 C C . VAL A 1 272 ? 9.860 -3.342 -7.318 1.00 87.38 272 VAL A C 1
ATOM 2137 O O . VAL A 1 272 ? 8.777 -3.346 -7.913 1.00 87.38 272 VAL A O 1
ATOM 2140 N N . PRO A 1 273 ? 10.948 -3.921 -7.866 1.00 92.81 273 PRO A N 1
ATOM 2141 C CA . PRO A 1 273 ? 12.277 -4.110 -7.270 1.00 92.81 273 PRO A CA 1
ATOM 2142 C C . PRO A 1 273 ? 13.070 -2.816 -7.035 1.00 92.81 273 PRO A C 1
ATOM 2144 O O . PRO A 1 273 ? 12.940 -1.848 -7.780 1.00 92.81 273 PRO A O 1
ATOM 2147 N N . GLU A 1 274 ? 13.942 -2.806 -6.016 1.00 92.44 274 GLU A N 1
ATOM 2148 C CA . GLU A 1 274 ? 14.895 -1.706 -5.837 1.00 92.44 274 GLU A CA 1
ATOM 2149 C C . GLU A 1 274 ? 15.882 -1.694 -7.008 1.00 92.44 274 GLU A C 1
ATOM 2151 O O . GLU A 1 274 ? 16.652 -2.638 -7.213 1.00 92.44 274 GLU A O 1
ATOM 2156 N N . MET A 1 275 ? 15.879 -0.597 -7.762 1.00 95.12 275 MET A N 1
ATOM 2157 C CA . MET A 1 275 ? 16.743 -0.462 -8.924 1.00 95.12 275 MET A CA 1
ATOM 2158 C C . MET A 1 275 ? 18.201 -0.172 -8.538 1.00 95.12 275 MET A C 1
ATOM 2160 O O . MET A 1 275 ? 18.490 0.662 -7.675 1.00 95.12 275 MET A O 1
ATOM 2164 N N . GLN A 1 276 ? 19.134 -0.813 -9.235 1.00 97.56 276 GLN A N 1
ATOM 2165 C CA . GLN A 1 276 ? 20.563 -0.512 -9.248 1.00 97.56 276 GLN A CA 1
ATOM 2166 C C . GLN A 1 276 ? 21.013 -0.159 -10.669 1.00 97.56 276 GLN A C 1
ATOM 2168 O O . GLN A 1 276 ? 20.329 -0.471 -11.639 1.00 97.56 276 GLN A O 1
ATOM 2173 N N . CYS A 1 277 ? 22.165 0.498 -10.780 1.00 98.25 277 CYS A N 1
ATOM 2174 C CA . CYS A 1 277 ? 22.747 0.902 -12.057 1.00 98.25 277 CYS A CA 1
ATOM 2175 C C . CYS A 1 277 ? 24.131 0.271 -12.194 1.00 98.25 277 CYS A C 1
ATOM 2177 O O . CYS A 1 277 ? 24.942 0.379 -11.271 1.00 98.25 277 CYS A O 1
ATOM 2179 N N . PHE A 1 278 ? 24.400 -0.354 -13.336 1.00 98.56 278 PHE A N 1
ATOM 2180 C CA . PHE A 1 278 ? 25.696 -0.932 -13.678 1.00 98.56 278 PHE A CA 1
ATOM 2181 C C . PHE A 1 278 ? 26.250 -0.245 -14.928 1.00 98.56 278 PHE A C 1
ATOM 2183 O O . PHE A 1 278 ? 25.555 -0.117 -15.931 1.00 98.56 278 PHE A O 1
ATOM 2190 N N . ARG A 1 279 ? 27.507 0.203 -14.883 1.00 98.25 279 ARG A N 1
ATOM 2191 C CA . ARG A 1 279 ? 28.161 0.882 -16.008 1.00 98.25 279 ARG A CA 1
ATOM 2192 C C . ARG A 1 279 ? 28.934 -0.136 -16.853 1.00 98.25 279 ARG A C 1
ATOM 2194 O O . ARG A 1 279 ? 30.058 -0.494 -16.509 1.00 98.25 279 ARG A O 1
ATOM 2201 N N . GLY A 1 280 ? 28.333 -0.587 -17.952 1.00 97.69 280 GLY A N 1
ATOM 2202 C CA . GLY A 1 280 ? 28.991 -1.401 -18.980 1.00 97.69 280 GLY A CA 1
ATOM 2203 C C . GLY A 1 280 ? 29.870 -0.543 -19.892 1.00 97.69 280 GLY A C 1
ATOM 2204 O O . GLY A 1 280 ? 29.690 0.664 -19.931 1.00 97.69 280 GLY A O 1
ATOM 2205 N N . TYR A 1 281 ? 30.818 -1.129 -20.630 1.00 96.31 281 TYR A N 1
ATOM 2206 C CA . TYR A 1 281 ? 31.737 -0.385 -21.523 1.00 96.31 281 TYR A CA 1
ATOM 2207 C C . TYR A 1 281 ? 31.262 -0.374 -22.983 1.00 96.31 281 TYR A C 1
ATOM 2209 O O . TYR A 1 281 ? 31.744 0.413 -23.790 1.00 96.31 281 TYR A O 1
ATOM 2217 N N . SER A 1 282 ? 30.335 -1.270 -23.309 1.00 97.44 282 SER A N 1
ATOM 2218 C CA . SER A 1 282 ? 29.702 -1.462 -24.609 1.00 97.44 282 SER A CA 1
ATOM 2219 C C . SER A 1 282 ? 28.435 -2.294 -24.404 1.00 97.44 282 SER A C 1
ATOM 2221 O O . SER A 1 282 ? 28.241 -2.864 -23.324 1.00 97.44 282 SER A O 1
ATOM 2223 N N . GLN A 1 283 ? 27.611 -2.413 -25.442 1.00 97.25 283 GLN A N 1
ATOM 2224 C CA . GLN A 1 283 ? 26.422 -3.266 -25.410 1.00 97.25 283 GLN A CA 1
ATOM 2225 C C . GLN A 1 283 ? 26.786 -4.743 -25.219 1.00 97.25 283 GLN A C 1
ATOM 2227 O O . GLN A 1 283 ? 26.221 -5.409 -24.359 1.00 97.25 283 GLN A O 1
ATOM 2232 N N . VAL A 1 284 ? 27.855 -5.213 -25.871 1.00 97.56 284 VAL A N 1
ATOM 2233 C CA . VAL A 1 284 ? 28.412 -6.561 -25.65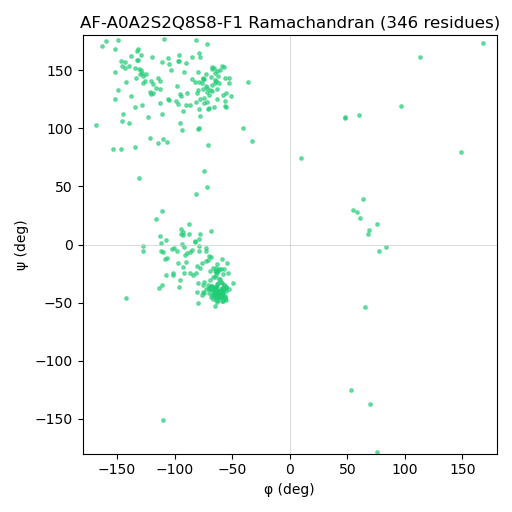2 1.00 97.56 284 VAL A CA 1
ATOM 2234 C C . VAL A 1 284 ? 28.852 -6.777 -24.197 1.00 97.56 284 VAL A C 1
ATOM 2236 O O . VAL A 1 284 ? 28.635 -7.851 -23.639 1.00 97.56 284 VAL A O 1
ATOM 2239 N N . HIS A 1 285 ? 29.436 -5.767 -23.536 1.00 98.12 285 HIS A N 1
ATOM 2240 C CA . HIS A 1 285 ? 29.758 -5.885 -22.108 1.00 98.12 285 HIS A CA 1
ATOM 2241 C C . HIS A 1 285 ? 28.484 -5.958 -21.251 1.00 98.12 285 HIS A C 1
ATOM 2243 O O . HIS A 1 285 ? 28.462 -6.706 -20.277 1.00 98.12 285 HIS A O 1
ATOM 2249 N N . CYS A 1 286 ? 27.421 -5.229 -21.606 1.00 98.44 286 CYS A N 1
ATOM 2250 C CA . CYS A 1 286 ? 26.129 -5.371 -20.935 1.00 98.44 286 CYS A CA 1
ATOM 2251 C C . CYS A 1 286 ? 25.535 -6.772 -21.125 1.00 98.44 286 CYS A C 1
ATOM 2253 O O . CYS A 1 286 ? 25.113 -7.358 -20.133 1.00 98.44 286 CYS A O 1
ATOM 2255 N N . MET A 1 287 ? 25.597 -7.341 -22.332 1.00 98.31 287 MET A N 1
ATOM 2256 C CA . MET A 1 287 ? 25.144 -8.713 -22.594 1.00 98.31 287 MET A CA 1
ATOM 2257 C C . MET A 1 287 ? 25.906 -9.732 -21.725 1.00 98.31 287 MET A C 1
ATOM 2259 O O . MET A 1 287 ? 25.346 -10.539 -20.984 1.00 98.31 287 MET A O 1
ATOM 2263 N N . GLN A 1 288 ? 27.238 -9.619 -21.694 1.00 97.81 288 GLN A N 1
ATOM 2264 C CA . GLN A 1 288 ? 28.082 -10.429 -20.809 1.00 97.81 288 GLN A CA 1
ATOM 2265 C C . GLN A 1 288 ? 27.730 -10.238 -19.330 1.00 97.81 288 GLN A C 1
ATOM 2267 O O . GLN A 1 288 ? 27.734 -11.201 -18.563 1.00 97.81 288 GLN A O 1
ATOM 2272 N N . ALA A 1 289 ? 27.448 -9.005 -18.905 1.00 98.25 289 ALA A N 1
ATOM 2273 C CA . ALA A 1 289 ? 27.064 -8.708 -17.532 1.00 98.25 289 ALA A CA 1
ATOM 2274 C C . ALA A 1 289 ? 25.711 -9.336 -17.172 1.00 98.25 289 ALA A C 1
ATOM 2276 O O . ALA A 1 289 ? 25.589 -9.844 -16.058 1.00 98.25 289 ALA A O 1
ATOM 2277 N N . ILE A 1 290 ? 24.746 -9.360 -18.096 1.00 98.25 290 ILE A N 1
ATOM 2278 C CA . ILE A 1 290 ? 23.454 -10.039 -17.925 1.00 98.25 290 ILE A CA 1
ATOM 2279 C C . ILE A 1 290 ? 23.667 -11.549 -17.809 1.00 98.25 290 ILE A C 1
ATOM 2281 O O . ILE A 1 290 ? 23.292 -12.151 -16.803 1.00 98.25 290 ILE A O 1
ATOM 2285 N N . LYS A 1 291 ? 24.378 -12.157 -18.766 1.00 96.88 291 LYS A N 1
ATOM 2286 C CA . LYS A 1 291 ? 24.681 -13.599 -18.762 1.00 96.88 291 LYS A CA 1
ATOM 2287 C C . LYS A 1 291 ? 25.420 -14.062 -17.500 1.00 96.88 291 LYS A C 1
ATOM 2289 O O . LYS A 1 291 ? 25.188 -15.167 -17.016 1.00 96.88 291 LYS A O 1
ATOM 2294 N N . ASN A 1 292 ? 26.292 -13.217 -16.948 1.00 96.81 292 ASN A N 1
ATOM 2295 C CA . ASN A 1 292 ? 27.054 -13.509 -15.731 1.00 96.81 292 ASN A CA 1
ATOM 2296 C C . ASN A 1 292 ? 26.311 -13.157 -14.424 1.00 96.81 292 ASN A C 1
ATOM 2298 O O . ASN A 1 292 ? 26.827 -13.454 -13.346 1.00 96.81 292 ASN A O 1
ATOM 2302 N N . GLY A 1 293 ? 25.135 -12.522 -14.493 1.00 96.19 293 GLY A N 1
ATOM 2303 C CA . GLY A 1 293 ? 24.357 -12.093 -13.324 1.00 96.19 293 GLY A CA 1
ATOM 2304 C C . GLY A 1 293 ? 24.892 -10.842 -12.610 1.00 96.19 293 GLY A C 1
ATOM 2305 O O . GLY A 1 293 ? 24.551 -10.594 -11.454 1.00 96.19 293 GLY A O 1
ATOM 2306 N N . ASN A 1 294 ? 25.744 -10.055 -13.273 1.00 97.12 294 ASN A N 1
ATOM 2307 C CA . ASN A 1 294 ? 26.230 -8.760 -12.777 1.00 97.12 294 ASN A CA 1
ATOM 2308 C C . ASN A 1 294 ? 25.249 -7.615 -13.077 1.00 97.12 294 ASN A C 1
ATOM 2310 O O . ASN A 1 294 ? 25.244 -6.603 -12.374 1.00 97.12 294 ASN A O 1
ATOM 2314 N N . ALA A 1 295 ? 24.450 -7.771 -14.130 1.00 97.94 295 ALA A N 1
ATOM 2315 C CA . ALA A 1 295 ? 23.314 -6.930 -14.472 1.00 97.94 295 ALA A CA 1
ATOM 2316 C C . ALA A 1 295 ? 22.094 -7.825 -14.730 1.00 97.94 295 ALA A C 1
ATOM 2318 O O . ALA A 1 295 ? 22.248 -9.025 -14.930 1.00 97.94 295 ALA A O 1
ATOM 2319 N N . ASP A 1 296 ? 20.895 -7.248 -14.719 1.00 97.81 296 ASP A N 1
ATOM 2320 C CA . ASP A 1 296 ? 19.652 -7.994 -14.952 1.00 97.81 296 ASP A CA 1
ATOM 2321 C C . ASP A 1 296 ? 19.012 -7.610 -16.292 1.00 97.81 296 ASP A C 1
ATOM 2323 O O . ASP A 1 296 ? 18.401 -8.444 -16.951 1.00 97.81 296 ASP A O 1
ATOM 2327 N N . VAL A 1 297 ? 19.134 -6.339 -16.693 1.00 98.00 297 VAL A N 1
ATOM 2328 C CA . VAL A 1 297 ? 18.482 -5.794 -17.890 1.00 98.00 297 VAL A CA 1
ATOM 2329 C C . VAL A 1 297 ? 19.359 -4.741 -18.570 1.00 98.00 297 VAL A C 1
ATOM 2331 O O . VAL A 1 297 ? 20.147 -4.059 -17.909 1.00 98.00 297 VAL A O 1
ATOM 2334 N N . ALA A 1 298 ? 19.189 -4.564 -19.878 1.00 97.62 298 ALA A N 1
ATOM 2335 C CA . ALA A 1 298 ? 19.755 -3.473 -20.669 1.00 97.62 298 ALA A CA 1
ATOM 2336 C C . ALA A 1 298 ? 18.774 -3.096 -21.790 1.00 97.62 298 ALA A C 1
ATOM 2338 O O . ALA A 1 298 ? 17.928 -3.906 -22.168 1.00 97.62 298 ALA A O 1
ATOM 2339 N N . VAL A 1 299 ? 18.882 -1.875 -22.314 1.00 97.31 299 VAL A N 1
ATOM 2340 C CA . VAL A 1 299 ? 18.140 -1.451 -23.512 1.00 97.31 299 VAL A CA 1
ATOM 2341 C C . VAL A 1 299 ? 19.037 -1.669 -24.728 1.00 97.31 299 VAL A C 1
ATOM 2343 O O . VAL A 1 299 ? 20.182 -1.213 -24.738 1.00 97.31 299 VAL A O 1
ATOM 2346 N N . MET A 1 300 ? 18.519 -2.374 -25.731 1.00 96.06 300 MET A N 1
ATOM 2347 C CA . MET A 1 300 ? 19.252 -2.798 -26.925 1.00 96.06 300 MET A CA 1
ATOM 2348 C C . MET A 1 300 ? 18.473 -2.431 -28.186 1.00 96.06 300 MET A C 1
ATOM 2350 O O . MET A 1 300 ? 17.242 -2.457 -28.183 1.00 96.06 300 MET A O 1
ATOM 2354 N N . ASP A 1 301 ? 19.189 -2.104 -29.259 1.00 94.94 301 ASP A N 1
ATOM 2355 C CA . ASP A 1 301 ? 18.586 -1.947 -30.581 1.00 94.94 301 ASP A CA 1
ATOM 2356 C C . ASP A 1 301 ? 18.390 -3.306 -31.280 1.00 94.94 301 ASP A C 1
ATOM 2358 O O . ASP A 1 301 ? 18.788 -4.354 -30.775 1.00 94.94 301 ASP A O 1
ATOM 2362 N N . ALA A 1 302 ? 17.768 -3.308 -32.460 1.00 94.12 302 ALA A N 1
ATOM 2363 C CA . ALA A 1 302 ? 17.464 -4.543 -33.185 1.00 94.12 302 ALA A CA 1
ATOM 2364 C C . ALA A 1 302 ? 18.711 -5.381 -33.550 1.00 94.12 302 ALA A C 1
ATOM 2366 O O . ALA A 1 302 ? 18.629 -6.610 -33.587 1.00 94.12 302 ALA A O 1
ATOM 2367 N N . GLY A 1 303 ? 19.856 -4.744 -33.818 1.00 94.75 303 GLY A N 1
ATOM 2368 C CA . GLY A 1 303 ? 21.103 -5.441 -34.140 1.00 94.75 303 GLY A CA 1
ATOM 2369 C C . GLY A 1 303 ? 21.746 -6.067 -32.903 1.00 94.75 303 GLY A C 1
ATOM 2370 O O . GLY A 1 303 ? 22.185 -7.222 -32.936 1.00 94.75 303 GLY A O 1
ATOM 2371 N N . ASP A 1 304 ? 21.734 -5.337 -31.791 1.00 97.31 304 ASP A N 1
ATOM 2372 C CA . ASP A 1 304 ? 22.175 -5.846 -30.495 1.00 97.31 304 ASP A CA 1
ATOM 2373 C C . ASP A 1 304 ? 21.274 -6.985 -30.003 1.00 97.31 304 ASP A C 1
ATOM 2375 O O . ASP A 1 304 ? 21.791 -8.004 -29.557 1.00 97.31 304 ASP A O 1
ATOM 2379 N N . ILE A 1 305 ? 19.948 -6.880 -30.165 1.00 97.19 305 ILE A N 1
ATOM 2380 C CA . ILE A 1 305 ? 18.986 -7.938 -29.805 1.00 97.19 305 ILE A CA 1
ATOM 2381 C C . ILE A 1 305 ? 19.279 -9.235 -30.570 1.00 97.19 305 ILE A C 1
ATOM 2383 O O . ILE A 1 305 ? 19.251 -10.316 -29.979 1.00 97.19 305 ILE A O 1
ATOM 2387 N N . TYR A 1 306 ? 19.592 -9.149 -31.870 1.00 97.38 306 TYR A N 1
ATOM 2388 C CA . TYR A 1 306 ? 19.988 -10.321 -32.659 1.00 97.38 306 TYR A CA 1
ATOM 2389 C C . TYR A 1 306 ? 21.230 -11.002 -32.066 1.00 97.38 306 TYR A C 1
ATOM 2391 O O . TYR A 1 306 ? 21.252 -12.221 -31.899 1.00 97.38 306 TYR A O 1
ATOM 2399 N N . THR A 1 307 ? 22.243 -10.213 -31.704 1.00 97.44 307 THR A N 1
ATOM 2400 C CA . THR A 1 307 ? 23.492 -10.718 -31.115 1.00 97.44 307 THR A CA 1
ATOM 2401 C C . THR A 1 307 ? 23.265 -11.296 -29.715 1.00 97.44 307 THR A C 1
ATOM 2403 O O . THR A 1 307 ? 23.751 -12.384 -29.409 1.00 97.44 307 THR A O 1
ATOM 2406 N N . ALA A 1 308 ? 22.479 -10.613 -28.883 1.00 97.62 308 ALA A N 1
ATOM 2407 C CA . ALA A 1 308 ? 22.128 -11.023 -27.528 1.00 97.62 308 ALA A CA 1
ATOM 2408 C C . ALA A 1 308 ? 21.395 -12.375 -27.514 1.00 97.62 308 ALA A C 1
ATOM 2410 O O . ALA A 1 308 ? 21.761 -13.281 -26.762 1.00 97.62 308 ALA A O 1
ATOM 2411 N N . GLY A 1 309 ? 20.418 -12.560 -28.405 1.00 97.19 309 GLY A N 1
ATOM 2412 C CA . GLY A 1 309 ? 19.719 -13.837 -28.547 1.00 97.19 309 GLY A CA 1
ATOM 2413 C C . GLY A 1 309 ? 20.605 -14.952 -29.108 1.00 97.19 309 GLY A C 1
ATOM 2414 O O . GLY A 1 309 ? 20.514 -16.090 -28.655 1.00 97.19 309 GLY A O 1
ATOM 2415 N N . LEU A 1 310 ? 21.479 -14.638 -30.072 1.00 97.00 310 LEU A N 1
ATOM 2416 C CA . LEU A 1 310 ? 22.317 -15.633 -30.749 1.00 97.00 310 LEU A CA 1
ATOM 2417 C C . LEU A 1 310 ? 23.501 -16.122 -29.899 1.00 97.00 310 LEU A C 1
ATOM 2419 O O . LEU A 1 310 ? 23.825 -17.307 -29.934 1.00 97.00 310 LEU A O 1
ATOM 2423 N N . GLU A 1 311 ? 24.174 -15.223 -29.179 1.00 97.00 311 GLU A N 1
ATOM 2424 C CA . GLU A 1 311 ? 25.426 -15.527 -28.466 1.00 97.00 311 GLU A CA 1
ATOM 2425 C C . GLU A 1 311 ? 25.260 -15.598 -26.939 1.00 97.00 311 GLU A C 1
ATOM 2427 O O . GLU A 1 311 ? 26.025 -16.286 -26.243 1.00 97.00 311 GLU A O 1
ATOM 2432 N N . TYR A 1 312 ? 24.263 -14.895 -26.396 1.00 97.25 312 TYR A N 1
ATOM 2433 C CA . TYR A 1 312 ? 24.097 -14.718 -24.953 1.00 97.25 312 TYR A CA 1
ATOM 2434 C C . TYR A 1 312 ? 22.871 -15.431 -24.370 1.00 97.25 312 TYR A C 1
ATOM 2436 O O . TYR A 1 312 ? 22.795 -15.536 -23.148 1.00 97.25 312 TYR A O 1
ATOM 2444 N N . ASP A 1 313 ? 22.014 -16.030 -25.208 1.00 95.62 313 ASP A N 1
ATOM 2445 C CA . ASP A 1 313 ? 20.743 -16.667 -24.817 1.00 95.62 313 ASP A CA 1
ATOM 2446 C C . ASP A 1 313 ? 19.788 -15.691 -24.101 1.00 95.62 313 ASP A C 1
ATOM 2448 O O . ASP A 1 313 ? 18.974 -16.075 -23.257 1.00 95.62 313 ASP A O 1
ATOM 2452 N N . GLU A 1 314 ? 19.907 -14.403 -24.420 1.00 97.12 314 GLU A N 1
ATOM 2453 C CA . GLU A 1 314 ? 19.050 -13.362 -23.867 1.00 97.12 314 GLU A CA 1
ATOM 2454 C C . GLU A 1 314 ? 17.705 -13.320 -24.589 1.00 97.12 314 GLU A C 1
ATOM 2456 O O . GLU A 1 314 ? 17.595 -13.612 -25.782 1.00 97.12 314 GLU A O 1
ATOM 2461 N N . ILE A 1 315 ? 16.661 -12.936 -23.854 1.00 97.62 315 ILE A N 1
ATOM 2462 C CA . ILE A 1 315 ? 15.294 -12.876 -24.369 1.00 97.62 315 ILE A CA 1
ATOM 2463 C C . ILE A 1 315 ? 14.737 -11.452 -24.254 1.00 97.62 315 ILE A C 1
ATOM 2465 O O . ILE A 1 315 ? 14.780 -10.864 -23.169 1.00 97.62 315 ILE A O 1
ATOM 2469 N N . PRO A 1 316 ? 14.166 -10.881 -25.329 1.00 96.12 316 PRO A N 1
ATOM 2470 C CA . PRO A 1 316 ? 13.402 -9.648 -25.213 1.00 96.12 316 PRO A CA 1
ATOM 2471 C C . PRO A 1 316 ? 12.090 -9.937 -24.470 1.00 96.12 316 PRO A C 1
ATOM 2473 O O . PRO A 1 316 ? 11.351 -10.852 -24.833 1.00 96.12 316 PRO A O 1
ATOM 2476 N N . PHE A 1 317 ? 11.789 -9.166 -23.423 1.00 95.75 317 PHE A N 1
ATOM 2477 C CA . PHE A 1 317 ? 10.571 -9.346 -22.611 1.00 95.75 317 PHE A CA 1
ATOM 2478 C C . PHE A 1 317 ? 9.735 -8.065 -22.448 1.00 95.75 317 PHE A C 1
ATOM 2480 O O . PHE A 1 317 ? 8.639 -8.112 -21.891 1.00 95.75 317 PHE A O 1
ATOM 2487 N N . ILE A 1 318 ? 10.236 -6.927 -22.933 1.00 95.94 318 ILE A N 1
ATOM 2488 C CA . ILE A 1 318 ? 9.539 -5.639 -23.002 1.00 95.94 318 ILE A CA 1
ATOM 2489 C C . ILE A 1 318 ? 10.109 -4.832 -24.178 1.00 95.94 318 ILE A C 1
ATOM 2491 O O . ILE A 1 318 ? 11.284 -4.986 -24.503 1.00 95.94 318 ILE A O 1
ATOM 2495 N N . THR A 1 319 ? 9.289 -3.998 -24.821 1.00 95.12 319 THR A N 1
ATOM 2496 C CA . THR A 1 319 ? 9.692 -3.169 -25.970 1.00 95.12 319 THR A CA 1
ATOM 2497 C C . THR A 1 319 ? 9.266 -1.721 -25.778 1.00 95.12 319 THR A C 1
ATOM 2499 O O . THR A 1 319 ? 8.268 -1.442 -25.109 1.00 95.12 319 THR A O 1
ATOM 2502 N N . GLU A 1 320 ? 10.018 -0.800 -26.375 1.00 94.31 320 GLU A N 1
ATOM 2503 C CA . GLU A 1 320 ? 9.607 0.595 -26.493 1.00 94.31 320 GLU A CA 1
ATOM 2504 C C . GLU A 1 320 ? 8.418 0.708 -27.459 1.00 94.31 320 GLU A C 1
ATOM 2506 O O . GLU A 1 320 ? 8.320 -0.036 -28.436 1.00 94.31 320 GLU A O 1
ATOM 2511 N N . MET A 1 321 ? 7.502 1.629 -27.163 1.00 92.38 321 MET A N 1
ATOM 2512 C CA . MET A 1 321 ? 6.395 1.992 -28.043 1.00 92.38 321 MET A CA 1
ATOM 2513 C C . MET A 1 321 ? 6.553 3.445 -28.476 1.00 92.38 321 MET A C 1
ATOM 2515 O O . MET A 1 321 ? 6.812 4.317 -27.642 1.00 92.38 321 MET A O 1
ATOM 2519 N N . TYR A 1 322 ? 6.359 3.690 -29.768 1.00 90.50 322 TYR A N 1
ATOM 2520 C CA . TYR A 1 322 ? 6.423 5.019 -30.371 1.00 90.50 322 TYR A CA 1
ATOM 2521 C C . TYR A 1 322 ? 5.019 5.470 -30.813 1.00 90.50 322 TYR A C 1
ATOM 2523 O O . TYR A 1 322 ? 4.022 5.104 -30.194 1.00 90.50 322 TYR A O 1
ATOM 2531 N N . ASP A 1 323 ? 4.924 6.298 -31.849 1.00 90.81 323 ASP A N 1
ATOM 2532 C CA . ASP A 1 323 ? 3.679 6.875 -32.370 1.00 90.81 323 ASP A CA 1
ATOM 2533 C C . ASP A 1 323 ? 2.964 5.996 -33.415 1.00 90.81 323 ASP A C 1
ATOM 2535 O O . ASP A 1 323 ? 1.982 6.427 -34.026 1.00 90.81 323 ASP A O 1
ATOM 2539 N N . LEU A 1 324 ? 3.418 4.755 -33.599 1.00 92.06 324 LEU A N 1
ATOM 2540 C CA . LEU A 1 324 ? 2.795 3.765 -34.475 1.00 92.06 324 LEU A CA 1
ATOM 2541 C C . LEU A 1 324 ? 1.864 2.812 -33.696 1.00 92.06 324 LEU A C 1
ATOM 2543 O O . LEU A 1 324 ? 2.015 2.652 -32.484 1.00 92.06 324 LEU A O 1
ATOM 2547 N N . PRO A 1 325 ? 0.893 2.160 -34.373 1.00 90.12 325 PRO A N 1
ATOM 2548 C CA . PRO A 1 325 ? 0.026 1.159 -33.739 1.00 90.12 325 PRO A CA 1
ATOM 2549 C C . PRO A 1 325 ? 0.786 -0.051 -33.180 1.00 90.12 325 PRO A C 1
ATOM 2551 O O . PRO A 1 325 ? 0.345 -0.652 -32.205 1.00 90.12 325 PRO A O 1
ATOM 2554 N N . GLU A 1 326 ? 1.915 -0.382 -33.803 1.00 93.00 326 GLU A N 1
ATOM 2555 C CA . GLU A 1 326 ? 2.825 -1.460 -33.420 1.00 93.00 326 GLU A CA 1
ATOM 2556 C C . GLU A 1 326 ? 4.146 -0.862 -32.891 1.00 93.00 326 GLU A C 1
ATOM 2558 O O . GLU A 1 326 ? 4.470 0.282 -33.230 1.00 93.00 326 GLU A O 1
ATOM 2563 N N . PRO A 1 327 ? 4.928 -1.592 -32.069 1.00 91.19 327 PRO A N 1
ATOM 2564 C CA . PRO A 1 327 ? 6.201 -1.128 -31.503 1.00 91.19 327 PRO A CA 1
ATOM 2565 C C . PRO A 1 327 ? 7.331 -1.111 -32.551 1.00 91.19 327 PRO A C 1
ATOM 2567 O O . PRO A 1 327 ? 8.320 -1.834 -32.454 1.00 91.19 327 PRO A O 1
ATOM 2570 N N . GLU A 1 328 ? 7.168 -0.286 -33.582 1.00 92.38 328 GLU A N 1
ATOM 2571 C CA . GLU A 1 328 ? 8.043 -0.200 -34.751 1.00 92.38 328 GLU A CA 1
ATOM 2572 C C . GLU A 1 328 ? 8.415 1.258 -35.058 1.00 92.38 328 GLU A C 1
ATOM 2574 O O . GLU A 1 328 ? 7.821 2.202 -34.535 1.00 92.38 328 GLU A O 1
ATOM 2579 N N . TYR A 1 329 ? 9.397 1.451 -35.939 1.00 92.69 329 TYR A N 1
ATOM 2580 C CA . TYR A 1 329 ? 9.758 2.755 -36.493 1.00 92.69 329 TYR A CA 1
ATOM 2581 C C . TYR A 1 329 ? 10.173 2.619 -37.963 1.00 92.69 329 TYR A C 1
ATOM 2583 O O . TYR A 1 329 ? 10.603 1.555 -38.412 1.00 92.69 329 TYR A O 1
ATOM 2591 N N . TYR A 1 330 ? 10.076 3.710 -38.727 1.00 93.88 330 TYR A N 1
ATOM 2592 C CA . TYR A 1 330 ? 10.546 3.747 -40.114 1.00 93.88 330 TYR A CA 1
ATOM 2593 C C . TYR A 1 330 ? 12.013 4.174 -40.195 1.00 93.88 330 TYR A C 1
ATOM 2595 O O . TYR A 1 330 ? 12.404 5.209 -39.656 1.00 93.88 330 TYR A O 1
ATOM 2603 N N . VAL A 1 331 ? 12.821 3.412 -40.934 1.00 93.31 331 VAL A N 1
ATOM 2604 C CA . VAL A 1 331 ? 14.180 3.823 -41.308 1.00 93.31 331 VAL A CA 1
ATOM 2605 C C . VAL A 1 331 ? 14.087 4.816 -42.463 1.00 93.31 331 VAL A C 1
ATOM 2607 O O . VAL A 1 331 ? 13.495 4.514 -43.500 1.00 93.31 331 VAL A O 1
ATOM 2610 N N . VAL A 1 332 ? 14.684 5.995 -42.299 1.00 95.00 332 VAL A N 1
ATOM 2611 C CA . VAL A 1 332 ? 14.655 7.069 -43.301 1.00 95.00 332 VAL A CA 1
ATOM 2612 C C . VAL A 1 332 ? 16.064 7.523 -43.666 1.00 95.00 332 VAL A C 1
ATOM 2614 O O . VAL A 1 332 ? 16.963 7.545 -42.827 1.00 95.00 332 VAL A O 1
ATOM 2617 N N . ALA A 1 333 ? 16.246 7.922 -44.923 1.00 92.19 333 ALA A N 1
ATOM 2618 C CA . ALA A 1 333 ? 17.427 8.642 -45.385 1.00 92.19 333 ALA A CA 1
ATOM 2619 C C . ALA A 1 333 ? 17.045 10.113 -45.587 1.00 92.19 333 ALA A C 1
ATOM 2621 O O . ALA A 1 333 ? 16.095 10.408 -46.311 1.00 92.19 333 ALA A O 1
ATOM 2622 N N . VAL A 1 334 ? 17.763 11.029 -44.935 1.00 92.31 334 VAL A N 1
ATOM 2623 C CA . VAL A 1 334 ? 17.456 12.466 -44.962 1.00 92.31 334 VAL A CA 1
ATOM 2624 C C . VAL A 1 334 ? 18.560 13.203 -45.709 1.00 92.31 334 VAL A C 1
ATOM 2626 O O . VAL A 1 334 ? 19.724 13.143 -45.317 1.00 92.31 334 VAL A O 1
ATOM 2629 N N . ALA A 1 335 ? 18.183 13.911 -46.771 1.00 91.75 335 ALA A N 1
ATOM 2630 C CA . ALA A 1 335 ? 19.049 14.836 -47.492 1.00 91.75 335 ALA A CA 1
ATOM 2631 C C . ALA A 1 335 ? 18.668 16.279 -47.148 1.00 91.75 335 ALA A C 1
ATOM 2633 O O . ALA A 1 335 ? 17.535 16.564 -46.751 1.00 91.75 335 ALA A O 1
ATOM 2634 N N . LYS A 1 336 ? 19.619 17.203 -47.294 1.00 92.88 336 LYS A N 1
ATOM 2635 C CA . LYS A 1 336 ? 19.309 18.624 -47.166 1.00 92.88 336 LYS A CA 1
ATOM 2636 C C . LYS A 1 336 ? 18.530 19.089 -48.391 1.00 92.88 336 LYS A C 1
ATOM 2638 O O . LYS A 1 336 ? 18.936 18.803 -49.510 1.00 92.88 336 LYS A O 1
ATOM 2643 N N . GLU A 1 337 ? 17.488 19.884 -48.180 1.00 90.75 337 GLU A N 1
ATOM 2644 C CA . GLU A 1 337 ? 16.693 20.454 -49.277 1.00 90.75 337 GLU A CA 1
ATOM 2645 C C . GLU A 1 337 ? 17.537 21.311 -50.240 1.00 90.75 337 GLU A C 1
ATOM 2647 O O . GLU A 1 337 ? 17.299 21.316 -51.443 1.00 90.75 337 GLU A O 1
ATOM 2652 N N . GLU A 1 338 ? 18.567 21.993 -49.724 1.00 93.94 338 GLU A N 1
ATOM 2653 C CA . GLU A 1 338 ? 19.482 22.832 -50.513 1.00 93.94 338 GLU A CA 1
ATOM 2654 C C . GLU A 1 338 ? 20.399 22.046 -51.469 1.00 93.94 338 GLU A C 1
ATOM 2656 O O . GLU A 1 338 ? 21.051 22.654 -52.318 1.00 93.94 338 GLU A O 1
ATOM 2661 N N . ASP A 1 339 ? 20.445 20.717 -51.356 1.00 87.31 339 ASP A N 1
ATOM 2662 C CA . ASP A 1 339 ? 21.238 19.848 -52.220 1.00 87.31 339 ASP A CA 1
ATOM 2663 C C . ASP A 1 339 ? 20.343 18.926 -53.070 1.00 87.31 339 ASP A C 1
ATOM 2665 O O . ASP A 1 339 ? 20.085 17.779 -52.694 1.00 87.31 339 ASP A O 1
ATOM 2669 N N . PRO A 1 340 ? 19.903 19.385 -54.257 1.00 81.75 340 PRO A N 1
ATOM 2670 C CA . PRO A 1 340 ? 19.075 18.581 -55.151 1.00 81.75 340 PRO A CA 1
ATOM 2671 C C . PRO A 1 340 ? 19.856 17.454 -55.841 1.00 81.75 340 PRO A C 1
ATOM 2673 O O . PRO A 1 340 ? 19.260 16.679 -56.581 1.00 81.75 340 PRO A O 1
ATOM 2676 N N . SER A 1 341 ? 21.181 17.382 -55.663 1.00 85.75 341 SER A N 1
ATOM 2677 C CA . SER A 1 341 ? 22.025 16.371 -56.306 1.00 85.75 341 SER A CA 1
ATOM 2678 C C . SER A 1 341 ? 22.187 15.094 -55.477 1.00 85.75 341 SER A C 1
ATOM 2680 O O . SER A 1 341 ? 22.600 14.065 -56.017 1.00 85.75 341 SER A O 1
ATOM 2682 N N . THR A 1 342 ? 21.830 15.132 -54.188 1.00 87.56 342 THR A N 1
ATOM 2683 C CA . THR A 1 342 ? 21.848 13.952 -53.319 1.00 87.56 342 THR A CA 1
ATOM 2684 C C . THR A 1 342 ? 20.619 13.080 -53.581 1.00 87.56 342 THR A C 1
ATOM 2686 O O . THR A 1 342 ? 19.524 13.320 -53.076 1.00 87.56 342 THR A O 1
ATOM 2689 N N . GLU A 1 343 ? 20.824 12.016 -54.351 1.00 83.88 343 GLU A N 1
ATOM 2690 C CA . GLU A 1 343 ? 19.819 11.005 -54.673 1.00 83.88 343 GLU A CA 1
ATOM 2691 C C . GLU A 1 343 ? 20.273 9.619 -54.193 1.00 83.88 343 GLU A C 1
ATOM 2693 O O . GLU A 1 343 ? 21.437 9.242 -54.341 1.00 83.88 343 GLU A O 1
ATOM 2698 N N . LEU A 1 344 ? 19.334 8.823 -53.666 1.00 85.62 344 LEU A N 1
ATOM 2699 C CA . LEU A 1 344 ? 19.614 7.512 -53.059 1.00 85.62 344 LEU A CA 1
ATOM 2700 C C . LEU A 1 344 ? 20.411 6.576 -53.985 1.00 85.62 344 LEU A C 1
ATOM 2702 O O . LEU A 1 344 ? 21.303 5.864 -53.536 1.00 85.62 344 LEU A O 1
ATOM 2706 N N . THR A 1 345 ? 20.115 6.588 -55.286 1.00 86.38 345 THR A N 1
ATOM 2707 C CA . THR A 1 345 ? 20.755 5.724 -56.292 1.00 86.38 345 THR A CA 1
ATOM 2708 C C . THR A 1 345 ? 22.196 6.110 -56.625 1.00 86.38 345 THR A C 1
ATOM 2710 O O . THR A 1 345 ? 22.904 5.320 -57.252 1.00 86.38 345 THR A O 1
ATOM 2713 N N . TYR A 1 346 ? 22.630 7.306 -56.221 1.00 82.56 346 TYR A N 1
ATOM 2714 C CA . TYR A 1 346 ? 23.959 7.850 -56.502 1.00 82.56 346 TYR A CA 1
ATOM 2715 C C . TYR A 1 346 ? 24.830 7.989 -55.245 1.00 82.56 346 TYR A C 1
ATOM 2717 O O . TYR A 1 346 ? 25.945 8.498 -55.335 1.00 82.56 346 TYR A O 1
ATOM 2725 N N . LEU A 1 347 ? 24.369 7.473 -54.098 1.00 80.75 347 LEU A N 1
ATOM 2726 C CA . LEU A 1 347 ? 25.185 7.278 -52.899 1.00 80.75 347 LEU A CA 1
ATOM 2727 C C . LEU A 1 347 ? 26.170 6.121 -53.142 1.00 80.75 347 LEU A C 1
ATOM 2729 O O . LEU A 1 347 ? 25.869 4.962 -52.854 1.00 80.75 347 LEU A O 1
ATOM 2733 N N . LYS A 1 348 ? 27.321 6.420 -53.742 1.00 67.19 348 LYS A N 1
ATOM 2734 C CA . LYS A 1 348 ? 28.426 5.473 -53.939 1.00 67.19 348 LYS A CA 1
ATOM 2735 C C . LYS A 1 348 ? 29.688 5.930 -53.241 1.00 67.19 348 LYS A C 1
ATOM 2737 O O . LYS A 1 348 ? 29.971 7.147 -53.291 1.00 67.19 348 LYS A O 1
#

pLDDT: mean 87.19, std 17.56, range [25.48, 98.62]

Sequence (348 aa):
MNIFDCNNHVKTTIEFFGPSCAVNSLLDKYNPMGDNSDRLCTICASKVSGQKCTSSDPYAGDEGAFRCLIETGDIAFLRHTTVLEMLNDQSFTKTKENDLELLCLDGSRRPISEYRSCNWGPTPTDAIMTTSAKSSSARISFQKWLQKIVELYGKSKPSQWLTSTPISNWESGQSEFLSNTQNTQNIDKNFYLFNSSAYSNHHNLLLQDSTRGLRSLEESQQTYAKYLGRSMDIVLGVRYCPATRMTLCVTSDPEMEKCIKMKMALKVQLLVPEMQCFRGYSQVHCMQAIKNGNADVAVMDAGDIYTAGLEYDEIPFITEMYDLPEPEYYVVAVAKEEDPSTELTYLK

Nearest PDB structures (foldseek):
  6xr0-assembly1_M  TM=6.244E-01  e=2.295E-13  Homo sapiens
  6wb6-assembly1_A  TM=4.359E-01  e=4.906E-07  Manduca sexta
  6wb6-assembly2_B  TM=4.261E-01  e=4.624E-07  Manduca sexta
  3s4u-assembly1_A-1  TM=6.371E-01  e=7.808E-01  Escherichia coli UTI89
  6v6y-assembly1_A-2  TM=3.282E-01  e=9.309E+00  Thermus thermophilus HB8